Protein AF-A0A956VNT4-F1 (afdb_monomer_lite)

Structure (mmCIF, N/CA/C/O backbone):
data_AF-A0A956VNT4-F1
#
_entry.id   AF-A0A956VNT4-F1
#
loop_
_atom_site.group_PDB
_atom_site.id
_atom_site.type_symbol
_atom_site.label_atom_id
_atom_site.label_alt_id
_atom_site.label_comp_id
_atom_site.label_asym_id
_atom_site.label_entity_id
_atom_site.label_seq_id
_atom_site.pdbx_PDB_ins_code
_atom_site.Cartn_x
_atom_site.Cartn_y
_atom_site.Cartn_z
_atom_site.occupancy
_atom_site.B_iso_or_equiv
_atom_site.auth_seq_id
_atom_site.auth_comp_id
_atom_site.auth_asym_id
_atom_site.auth_atom_id
_atom_site.pdbx_PDB_model_num
ATOM 1 N N . GLY A 1 1 ? 8.487 12.325 -34.897 1.00 68.75 1 GLY A N 1
ATOM 2 C CA . GLY A 1 1 ? 8.087 11.154 -35.699 1.00 68.75 1 GLY A CA 1
ATOM 3 C C . GLY A 1 1 ? 8.751 9.947 -35.089 1.00 68.75 1 GLY A C 1
ATOM 4 O O . GLY A 1 1 ? 9.885 10.095 -34.656 1.00 68.75 1 GLY A O 1
ATOM 5 N N . VAL A 1 2 ? 8.053 8.816 -34.995 1.00 78.88 2 VAL A N 1
ATOM 6 C CA . VAL A 1 2 ? 8.586 7.609 -34.343 1.00 78.88 2 VAL A CA 1
ATOM 7 C C . VAL A 1 2 ? 9.796 7.090 -35.141 1.00 78.88 2 VAL A C 1
ATOM 9 O O . VAL A 1 2 ? 9.663 6.932 -36.359 1.00 78.88 2 VAL A O 1
ATOM 12 N N . PRO A 1 3 ? 10.964 6.853 -34.510 1.00 85.50 3 PRO A N 1
ATOM 13 C CA . PRO A 1 3 ? 12.131 6.289 -35.187 1.00 85.50 3 PRO A CA 1
ATOM 14 C C . PRO A 1 3 ? 11.836 4.906 -35.795 1.00 85.50 3 PRO A C 1
ATOM 16 O O . PRO A 1 3 ? 10.960 4.194 -35.292 1.00 85.50 3 PRO A O 1
ATOM 19 N N . PRO A 1 4 ? 12.552 4.485 -36.855 1.00 91.94 4 PRO A N 1
ATOM 20 C CA . PRO A 1 4 ? 12.440 3.123 -37.367 1.00 91.94 4 PRO A CA 1
ATOM 21 C C . PRO A 1 4 ? 12.948 2.094 -36.344 1.00 91.94 4 PRO A C 1
ATOM 23 O O . PRO A 1 4 ? 13.823 2.385 -35.528 1.00 91.94 4 PRO A O 1
ATOM 26 N N . VAL A 1 5 ? 12.407 0.877 -36.397 1.00 92.31 5 VAL A N 1
ATOM 27 C CA . VAL A 1 5 ? 12.855 -0.253 -35.563 1.00 92.31 5 VAL A CA 1
ATOM 28 C C . VAL A 1 5 ? 14.350 -0.518 -35.767 1.00 92.31 5 VAL A C 1
ATOM 30 O O . VAL A 1 5 ? 14.849 -0.423 -36.889 1.00 92.31 5 VAL A O 1
ATOM 33 N N . GLY A 1 6 ? 15.061 -0.816 -34.678 1.00 92.62 6 GLY A N 1
ATOM 34 C CA . GLY A 1 6 ? 16.515 -0.981 -34.633 1.00 92.62 6 GLY A CA 1
ATOM 35 C C . GLY A 1 6 ? 17.297 0.333 -34.544 1.00 92.62 6 GLY A C 1
ATOM 36 O O . GLY A 1 6 ? 18.524 0.306 -34.512 1.00 92.62 6 GLY A O 1
ATOM 37 N N . THR A 1 7 ? 16.621 1.489 -34.507 1.00 93.69 7 THR A N 1
AT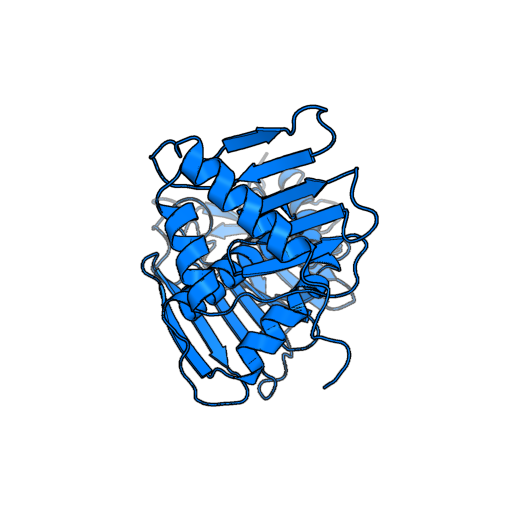OM 38 C CA . THR A 1 7 ? 17.295 2.755 -34.178 1.00 93.69 7 THR A CA 1
ATOM 39 C C . THR A 1 7 ? 17.771 2.701 -32.737 1.00 93.69 7 THR A C 1
ATOM 41 O O . THR A 1 7 ? 16.970 2.429 -31.843 1.00 93.69 7 THR A O 1
ATOM 44 N N . THR A 1 8 ? 19.046 3.006 -32.528 1.00 95.88 8 THR A N 1
ATOM 45 C CA . THR A 1 8 ? 19.668 3.112 -31.209 1.00 95.88 8 THR A CA 1
ATOM 46 C C . THR A 1 8 ? 20.160 4.529 -30.961 1.00 95.88 8 THR A C 1
ATOM 48 O O . THR A 1 8 ? 20.622 5.174 -31.905 1.00 95.88 8 THR A O 1
ATOM 51 N N . GLY A 1 9 ? 20.155 4.957 -29.706 1.00 95.69 9 GLY A N 1
ATOM 52 C CA . GLY A 1 9 ? 20.751 6.218 -29.273 1.00 95.69 9 GLY A CA 1
ATOM 53 C C . GLY A 1 9 ? 21.226 6.167 -27.822 1.00 95.69 9 GLY A C 1
ATOM 54 O O . GLY A 1 9 ? 21.212 5.108 -27.184 1.00 95.69 9 GLY A O 1
ATOM 55 N N . ASP A 1 10 ? 21.665 7.314 -27.319 1.00 96.75 10 ASP A N 1
ATOM 56 C CA . ASP A 1 10 ? 22.162 7.532 -25.961 1.00 96.75 10 ASP A CA 1
ATOM 57 C C . ASP A 1 10 ? 21.305 8.572 -25.208 1.00 96.75 10 ASP A C 1
ATOM 59 O O . ASP A 1 10 ? 20.179 8.891 -25.597 1.00 96.75 10 ASP A O 1
ATOM 63 N N . ALA A 1 11 ? 21.792 9.073 -24.071 1.00 93.81 11 ALA A N 1
ATOM 64 C CA . ALA A 1 11 ? 21.083 10.093 -23.298 1.00 93.81 11 ALA A CA 1
ATOM 65 C C . ALA A 1 11 ? 20.860 11.405 -24.073 1.00 93.81 11 ALA A C 1
ATOM 67 O O . ALA A 1 11 ? 19.876 12.107 -23.837 1.00 93.81 11 ALA A O 1
ATOM 68 N N . SER A 1 12 ? 21.788 11.772 -24.962 1.00 95.25 12 SER A N 1
ATOM 69 C CA . SER A 1 12 ? 21.820 13.081 -25.622 1.00 95.25 12 SER A CA 1
ATOM 70 C C . SER A 1 12 ? 20.784 13.225 -26.737 1.00 95.25 12 SER A C 1
ATOM 72 O O . SER A 1 12 ? 20.406 14.349 -27.080 1.00 95.25 12 SER A O 1
ATOM 74 N N . ASP A 1 13 ? 20.295 12.104 -27.267 1.00 95.12 13 ASP A N 1
ATOM 75 C CA . ASP A 1 13 ? 19.282 12.032 -28.319 1.00 95.12 13 ASP A CA 1
ATOM 76 C C . ASP A 1 13 ? 18.001 11.299 -27.881 1.00 95.12 13 ASP A C 1
ATOM 78 O O . ASP A 1 13 ? 17.197 10.896 -28.726 1.00 95.12 13 ASP A O 1
ATOM 82 N N . LEU A 1 14 ? 17.782 11.175 -26.564 1.00 93.94 14 LEU A N 1
ATOM 83 C CA . LEU A 1 14 ? 16.626 10.498 -25.981 1.00 93.94 14 LEU A CA 1
ATOM 84 C C . LEU A 1 14 ? 15.298 11.072 -26.527 1.00 93.94 14 LEU A C 1
ATOM 86 O O . LEU A 1 14 ? 15.009 12.262 -26.325 1.00 93.94 14 LEU A O 1
ATOM 90 N N . PRO A 1 15 ? 14.452 10.246 -27.178 1.00 94.50 15 PRO A N 1
ATOM 91 C CA . PRO A 1 15 ? 13.131 10.648 -27.643 1.00 94.50 15 PRO A CA 1
ATOM 92 C C . PRO A 1 15 ? 12.307 11.323 -26.544 1.00 94.50 15 PRO A C 1
ATOM 94 O O . PRO A 1 15 ? 12.306 10.869 -25.402 1.00 94.50 15 PRO A O 1
ATOM 97 N N . LEU A 1 16 ? 11.555 12.373 -26.899 1.00 91.25 16 LEU A N 1
ATOM 98 C CA . LEU A 1 16 ? 10.682 13.096 -25.959 1.00 91.25 16 LEU A CA 1
ATOM 99 C C . LEU A 1 16 ? 9.743 12.151 -25.205 1.00 91.25 16 LEU A C 1
ATOM 101 O O . LEU A 1 16 ? 9.559 12.303 -24.001 1.00 91.25 16 LEU A O 1
ATOM 105 N N . ASP A 1 17 ? 9.214 11.147 -25.904 1.00 89.94 17 ASP A N 1
ATOM 106 C CA . ASP A 1 17 ? 8.288 10.185 -25.320 1.00 89.94 17 ASP A CA 1
ATOM 107 C C . ASP A 1 17 ? 8.952 9.335 -24.219 1.00 89.94 17 ASP A C 1
ATOM 109 O O . ASP A 1 17 ? 8.270 8.898 -23.299 1.00 89.94 17 ASP A O 1
ATOM 113 N N . LEU A 1 18 ? 10.282 9.160 -24.261 1.00 94.00 18 LEU A N 1
ATOM 114 C CA . LEU A 1 18 ? 11.062 8.392 -23.287 1.00 94.00 18 LEU A CA 1
ATOM 115 C C . LEU A 1 18 ? 11.526 9.188 -22.064 1.00 94.00 18 LEU A C 1
ATOM 117 O O . LEU A 1 18 ? 11.963 8.587 -21.082 1.00 94.00 18 LEU A O 1
ATOM 121 N N . GLN A 1 19 ? 11.420 10.518 -22.077 1.00 93.44 19 GLN A N 1
ATOM 122 C CA . GLN A 1 19 ? 11.982 11.359 -21.010 1.00 93.44 19 GLN A CA 1
ATOM 123 C C . GLN A 1 19 ? 11.323 11.137 -19.640 1.00 93.44 19 GLN A C 1
ATOM 125 O O . GLN A 1 19 ? 11.940 11.415 -18.615 1.00 93.44 19 GLN A O 1
ATOM 130 N N . GLY A 1 20 ? 10.094 10.612 -19.604 1.00 94.19 20 GLY A N 1
ATOM 131 C CA . GLY A 1 20 ? 9.404 10.269 -18.357 1.00 94.19 20 GLY A CA 1
ATOM 132 C C . GLY A 1 20 ? 9.883 8.968 -17.704 1.00 94.19 20 GLY A C 1
ATOM 133 O O . GLY A 1 20 ? 9.705 8.801 -16.499 1.00 94.19 20 GLY A O 1
ATOM 134 N N . LEU A 1 21 ? 10.513 8.059 -18.461 1.00 95.81 21 LEU A N 1
ATOM 135 C CA . LEU A 1 21 ? 10.848 6.716 -17.975 1.00 95.81 21 LEU A CA 1
ATOM 136 C C . LEU A 1 21 ? 11.815 6.731 -16.781 1.00 95.81 21 LEU A C 1
ATOM 138 O O . LEU A 1 21 ? 11.513 6.060 -15.791 1.00 95.81 21 LEU A O 1
ATOM 142 N N . PRO A 1 22 ? 12.920 7.507 -16.798 1.00 96.12 22 PRO A N 1
ATOM 143 C CA . PRO A 1 22 ? 13.806 7.589 -15.641 1.00 96.12 22 PRO A CA 1
ATOM 144 C C . PRO A 1 22 ? 13.080 8.073 -14.386 1.00 96.12 22 PRO A C 1
ATOM 146 O O . PRO A 1 22 ? 13.243 7.506 -13.312 1.00 96.12 22 PRO A O 1
ATOM 149 N N . PHE A 1 23 ? 12.218 9.081 -14.513 1.00 93.75 23 PHE A N 1
ATOM 150 C CA . PHE A 1 23 ? 11.460 9.586 -13.372 1.00 93.75 23 PHE A CA 1
ATOM 151 C C . PHE A 1 23 ? 10.524 8.518 -12.790 1.00 93.75 23 PHE A C 1
ATOM 153 O O . PHE A 1 23 ? 10.502 8.325 -11.577 1.00 93.75 23 PHE A O 1
ATOM 160 N N . MET A 1 24 ? 9.811 7.774 -13.640 1.00 91.06 24 MET A N 1
ATOM 161 C CA . MET A 1 24 ? 8.939 6.684 -13.189 1.00 91.06 24 MET A CA 1
ATOM 162 C C . MET A 1 24 ? 9.714 5.550 -12.505 1.00 91.06 24 MET A C 1
ATOM 164 O O . MET A 1 24 ? 9.243 5.004 -11.507 1.00 91.06 24 MET A O 1
ATOM 168 N N . LEU A 1 25 ? 10.900 5.191 -13.012 1.00 91.38 25 LEU A N 1
ATOM 169 C CA . LEU A 1 25 ? 11.745 4.191 -12.357 1.00 91.38 25 LEU A CA 1
ATOM 170 C C . LEU A 1 25 ? 12.309 4.719 -11.030 1.00 91.38 25 LEU A C 1
ATOM 172 O O . LEU A 1 25 ? 12.245 4.014 -10.029 1.00 91.38 25 LEU A O 1
ATOM 176 N N . GLY A 1 26 ? 12.769 5.972 -10.980 1.00 90.44 26 GLY A N 1
ATOM 177 C CA . GLY A 1 26 ? 13.214 6.618 -9.741 1.00 90.44 26 GLY A CA 1
ATOM 178 C C . GLY A 1 26 ? 12.126 6.623 -8.662 1.00 90.44 26 GLY A C 1
ATOM 179 O O . GLY A 1 26 ? 12.396 6.276 -7.516 1.00 90.44 26 GLY A O 1
ATOM 180 N N . GLN A 1 27 ? 10.872 6.904 -9.036 1.00 85.50 27 GLN A N 1
ATOM 181 C CA . GLN A 1 27 ? 9.729 6.815 -8.121 1.00 85.50 27 GLN A CA 1
ATOM 182 C C . GLN A 1 27 ? 9.505 5.395 -7.584 1.00 85.50 27 GLN A C 1
ATOM 184 O O . GLN A 1 27 ? 9.374 5.240 -6.372 1.00 85.50 27 GLN A O 1
ATOM 189 N N . ARG A 1 28 ? 9.516 4.368 -8.450 1.00 85.19 28 ARG A N 1
ATOM 190 C CA . ARG A 1 28 ? 9.394 2.952 -8.036 1.00 85.19 28 ARG A CA 1
ATOM 191 C C . ARG A 1 28 ? 10.511 2.538 -7.073 1.00 85.19 28 ARG A C 1
ATOM 193 O O . ARG A 1 28 ? 10.269 1.778 -6.144 1.00 85.19 28 ARG A O 1
ATOM 200 N N . LEU A 1 29 ? 11.725 3.037 -7.295 1.00 86.06 29 LEU A N 1
ATOM 201 C CA . LEU A 1 29 ? 12.899 2.745 -6.467 1.00 86.06 29 LEU A CA 1
ATOM 202 C C . LEU A 1 29 ? 13.006 3.641 -5.223 1.00 86.06 29 LEU A C 1
ATOM 204 O O . LEU A 1 29 ? 13.943 3.477 -4.444 1.00 86.06 29 LEU A O 1
ATOM 208 N N . HIS A 1 30 ? 12.091 4.602 -5.044 1.00 83.50 30 HIS A N 1
ATOM 209 C CA . HIS A 1 30 ? 12.186 5.661 -4.033 1.00 83.50 30 HIS A CA 1
ATOM 210 C C . HIS A 1 30 ? 13.563 6.353 -4.018 1.00 83.50 30 HIS A C 1
ATOM 212 O O . HIS A 1 30 ? 14.147 6.604 -2.962 1.00 83.50 30 HIS A O 1
ATOM 218 N N . SER A 1 31 ? 14.091 6.643 -5.205 1.00 87.12 31 SER A N 1
ATOM 219 C CA . SER A 1 31 ? 15.420 7.211 -5.416 1.00 87.12 31 SER A CA 1
ATOM 220 C C . SER A 1 31 ? 15.376 8.344 -6.445 1.00 87.12 31 SER A C 1
ATOM 222 O O . SER A 1 31 ? 14.320 8.715 -6.965 1.00 87.12 31 SER A O 1
ATOM 224 N N . GLU A 1 32 ? 16.538 8.917 -6.739 1.00 92.44 32 GLU A N 1
ATOM 225 C CA . GLU A 1 32 ? 16.695 9.815 -7.877 1.00 92.44 32 GLU A CA 1
ATOM 226 C C . GLU A 1 32 ? 16.454 9.070 -9.199 1.00 92.44 32 GLU A C 1
ATOM 228 O O . GLU A 1 32 ? 16.517 7.839 -9.280 1.00 92.44 32 GLU A O 1
ATOM 233 N N . ALA A 1 33 ? 16.154 9.829 -10.253 1.00 95.12 33 ALA A N 1
ATOM 234 C CA . ALA A 1 33 ? 16.005 9.258 -11.581 1.00 95.12 33 ALA A CA 1
ATOM 235 C C . ALA A 1 33 ? 17.351 8.658 -12.044 1.00 95.12 33 ALA A C 1
ATOM 237 O O . ALA A 1 33 ? 18.377 9.335 -11.935 1.00 95.12 33 ALA A O 1
ATOM 238 N N . PRO A 1 34 ? 17.366 7.42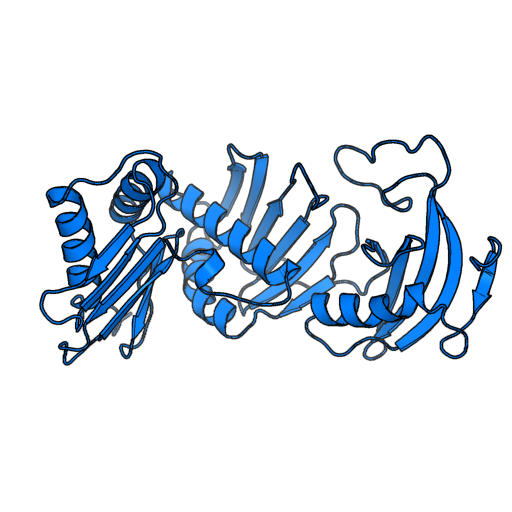2 -12.572 1.00 96.44 34 PRO A N 1
ATOM 239 C CA . PRO A 1 34 ? 18.565 6.817 -13.121 1.00 96.44 34 PRO A CA 1
ATOM 240 C C . PRO A 1 34 ? 19.030 7.562 -14.377 1.00 96.44 34 PRO A C 1
ATOM 242 O O . PRO A 1 34 ? 18.243 8.193 -15.087 1.00 96.44 34 PRO A O 1
ATOM 245 N N . GLU A 1 35 ? 20.312 7.443 -14.693 1.00 97.44 35 GLU A N 1
ATOM 246 C CA . GLU A 1 35 ? 20.859 7.936 -15.951 1.00 97.44 35 GLU A CA 1
ATOM 247 C C . GLU A 1 35 ? 20.502 6.969 -17.084 1.00 97.44 35 GLU A C 1
ATOM 249 O O . GLU A 1 35 ? 20.649 5.754 -16.949 1.00 97.44 35 GLU A O 1
ATOM 254 N N . VAL A 1 36 ? 20.037 7.487 -18.223 1.00 98.12 36 VAL A N 1
ATOM 255 C CA . VAL A 1 36 ? 19.843 6.658 -19.419 1.00 98.12 36 VAL A CA 1
ATOM 256 C C . VAL A 1 36 ? 21.192 6.443 -20.087 1.00 98.12 36 VAL A C 1
ATOM 258 O O . VAL A 1 36 ? 21.813 7.394 -20.539 1.00 98.12 36 VAL A O 1
ATOM 261 N N . LEU A 1 37 ? 21.626 5.192 -20.212 1.00 97.94 37 LEU A N 1
ATOM 262 C CA . LEU A 1 37 ? 22.864 4.857 -20.913 1.00 97.94 37 LEU A CA 1
ATOM 263 C C . LEU A 1 37 ? 22.639 4.683 -22.415 1.00 97.94 37 LEU A C 1
ATOM 265 O O . LEU A 1 37 ? 23.458 5.097 -23.230 1.00 97.94 37 LEU A O 1
ATOM 269 N N . SER A 1 38 ? 21.545 4.016 -22.786 1.00 98.25 38 SER A N 1
ATOM 270 C CA . SER A 1 38 ? 21.196 3.774 -24.187 1.00 98.25 38 SER A CA 1
ATOM 271 C C . SER A 1 38 ? 19.728 3.419 -24.345 1.00 98.25 38 SER A C 1
ATOM 273 O O . SER A 1 38 ? 19.071 2.978 -23.399 1.00 98.25 38 SER A O 1
ATOM 275 N N . TRP A 1 39 ? 19.222 3.570 -25.560 1.00 98.25 39 TRP A N 1
ATOM 276 C CA . TRP A 1 39 ? 17.883 3.140 -25.933 1.00 98.25 39 TRP A CA 1
ATOM 277 C C . TRP A 1 39 ? 17.887 2.509 -27.325 1.00 98.25 39 TRP A C 1
ATOM 279 O O . TRP A 1 39 ? 18.727 2.828 -28.165 1.00 98.25 39 TRP A O 1
ATOM 289 N N . GLU A 1 40 ? 16.936 1.613 -27.570 1.00 98.00 40 GLU A N 1
ATOM 290 C CA . GLU A 1 40 ? 16.710 0.948 -28.851 1.00 98.00 40 GLU A CA 1
ATOM 291 C C . GLU A 1 40 ? 15.213 0.921 -29.162 1.00 98.00 40 GLU A C 1
ATOM 293 O O . GLU A 1 40 ? 14.396 0.564 -28.313 1.00 98.00 40 GLU A O 1
ATOM 298 N N . ARG A 1 41 ? 14.834 1.271 -30.391 1.00 97.12 41 ARG A N 1
ATOM 299 C CA . ARG A 1 41 ? 13.464 1.122 -30.887 1.00 97.12 41 ARG A CA 1
ATOM 300 C C . ARG A 1 41 ? 13.198 -0.346 -31.239 1.00 97.12 41 ARG A C 1
ATOM 302 O O . ARG A 1 41 ? 13.801 -0.864 -32.175 1.00 97.12 41 ARG A O 1
ATOM 309 N N . VAL A 1 42 ? 12.238 -0.979 -30.566 1.00 97.00 42 VAL A N 1
ATOM 310 C CA . VAL A 1 42 ? 11.905 -2.410 -30.722 1.00 97.00 42 VAL A CA 1
ATOM 311 C C . VAL A 1 42 ? 10.401 -2.597 -30.905 1.00 97.00 42 VAL A C 1
ATOM 313 O O . VAL A 1 42 ? 9.610 -1.881 -30.295 1.00 97.00 42 VAL A O 1
ATOM 316 N N . ASP A 1 43 ? 9.990 -3.548 -31.738 1.00 95.06 43 ASP A N 1
ATOM 317 C CA . ASP A 1 43 ? 8.592 -3.972 -31.808 1.00 95.06 43 ASP A CA 1
ATOM 318 C C . ASP A 1 43 ? 8.402 -5.244 -30.980 1.00 95.06 43 ASP A C 1
ATOM 320 O O . ASP A 1 43 ? 9.020 -6.270 -31.258 1.00 95.06 43 ASP A O 1
ATOM 324 N N . TRP A 1 44 ? 7.546 -5.153 -29.969 1.00 94.06 44 TRP A N 1
ATOM 325 C CA . TRP A 1 44 ? 7.217 -6.255 -29.073 1.00 94.06 44 TRP A CA 1
ATOM 326 C C . TRP A 1 44 ? 6.172 -7.172 -29.699 1.00 94.06 44 TRP A C 1
ATOM 328 O O . TRP A 1 44 ? 5.306 -6.716 -30.448 1.00 94.06 44 TRP A O 1
ATOM 338 N N . PHE A 1 45 ? 6.205 -8.455 -29.374 1.00 90.50 45 PHE A N 1
ATOM 339 C CA . PHE A 1 45 ? 5.209 -9.433 -29.795 1.00 90.50 45 PHE A CA 1
ATOM 340 C C . PHE A 1 45 ? 3.820 -9.129 -29.223 1.00 90.50 45 PHE A C 1
ATOM 342 O O . PHE A 1 45 ? 2.815 -9.284 -29.920 1.00 90.50 45 PHE A O 1
ATOM 349 N N . ASP A 1 46 ? 3.751 -8.657 -27.978 1.00 89.06 46 ASP A N 1
ATOM 350 C CA . ASP A 1 46 ? 2.488 -8.422 -27.287 1.00 89.06 46 ASP A CA 1
ATOM 351 C C . ASP A 1 46 ? 2.468 -7.146 -26.434 1.00 89.06 46 ASP A C 1
ATOM 353 O O . ASP A 1 46 ? 3.413 -6.355 -26.357 1.00 89.06 46 ASP A O 1
ATOM 357 N N . GLY A 1 47 ? 1.320 -6.907 -25.798 1.00 85.94 47 GLY A N 1
ATOM 358 C CA . GLY A 1 47 ? 1.140 -5.768 -24.911 1.00 85.94 47 GLY A CA 1
ATOM 359 C C . GLY A 1 47 ? 1.973 -5.832 -23.629 1.00 85.94 47 GLY A C 1
ATOM 360 O O . GLY A 1 47 ? 1.985 -4.832 -22.919 1.00 85.94 47 GLY A O 1
ATOM 361 N N . CYS A 1 48 ? 2.593 -6.961 -23.294 1.00 86.56 48 CYS A N 1
ATOM 362 C CA . CYS A 1 48 ? 3.442 -7.216 -22.123 1.00 86.56 48 CYS A CA 1
ATOM 363 C C . CYS A 1 48 ? 4.918 -7.053 -22.431 1.00 86.56 48 CYS A C 1
ATOM 365 O O . CYS A 1 48 ? 5.748 -7.294 -21.562 1.00 86.56 48 CYS A O 1
ATOM 367 N N . PHE A 1 49 ? 5.231 -6.554 -23.625 1.00 91.12 49 PHE A N 1
ATOM 368 C CA . PHE A 1 49 ? 6.594 -6.239 -24.008 1.00 91.12 49 PHE A CA 1
ATOM 369 C C . PHE A 1 49 ? 7.494 -7.481 -23.950 1.00 91.12 49 PHE A C 1
ATOM 371 O O . PHE A 1 49 ? 8.655 -7.401 -23.557 1.00 91.12 49 PHE A O 1
ATOM 378 N N . ASP A 1 50 ? 6.936 -8.639 -24.311 1.00 90.19 50 ASP A N 1
ATOM 379 C CA . ASP A 1 50 ? 7.609 -9.943 -24.334 1.00 90.19 50 ASP A CA 1
ATOM 380 C C . ASP A 1 50 ? 8.106 -10.400 -22.952 1.00 90.19 50 ASP A C 1
ATOM 382 O O . ASP A 1 50 ? 9.089 -11.140 -22.850 1.00 90.19 50 ASP A O 1
ATOM 386 N N . ILE A 1 51 ? 7.466 -9.912 -21.885 1.00 87.06 51 ILE A N 1
ATOM 387 C CA . ILE A 1 51 ? 7.623 -10.416 -20.520 1.00 87.06 51 ILE A CA 1
ATOM 388 C C . ILE A 1 51 ? 6.557 -11.485 -20.282 1.00 87.06 51 ILE A C 1
ATOM 390 O O . ILE A 1 51 ? 5.374 -11.265 -20.550 1.00 87.06 51 ILE A O 1
ATOM 394 N N . ASP A 1 52 ? 6.989 -12.646 -19.793 1.00 84.62 52 ASP A N 1
ATOM 395 C CA . ASP A 1 52 ? 6.095 -13.758 -19.479 1.00 84.62 52 ASP A CA 1
ATOM 396 C C . ASP A 1 52 ? 5.328 -13.454 -18.191 1.00 84.62 52 ASP A C 1
ATOM 398 O O . ASP A 1 52 ? 5.909 -13.406 -17.109 1.00 84.62 52 ASP A O 1
ATOM 402 N N . VAL A 1 53 ? 4.024 -13.214 -18.312 1.00 81.00 53 VAL A N 1
ATOM 403 C CA . VAL A 1 53 ? 3.156 -12.871 -17.182 1.00 81.00 53 VAL A CA 1
ATOM 404 C C . VAL A 1 53 ? 2.249 -14.055 -16.830 1.00 81.00 53 VAL A C 1
ATOM 406 O O . VAL A 1 53 ? 1.665 -14.673 -17.729 1.00 81.00 53 VAL A O 1
ATOM 409 N N . PRO A 1 54 ? 2.050 -14.371 -15.536 1.00 74.19 54 PRO A N 1
ATOM 410 C CA . PRO A 1 54 ? 1.048 -15.345 -15.116 1.00 74.19 54 PRO A CA 1
ATOM 411 C C . PRO A 1 54 ? -0.343 -14.986 -15.654 1.00 74.19 54 PRO A C 1
ATOM 413 O O . PRO A 1 54 ? -0.755 -13.829 -15.618 1.00 74.19 54 PRO A O 1
ATOM 416 N N . GLY A 1 55 ? -1.066 -15.979 -16.176 1.00 72.88 55 GLY A N 1
ATOM 417 C CA . GLY A 1 55 ? -2.350 -15.766 -16.862 1.00 72.88 55 GLY A CA 1
ATOM 418 C C . GLY A 1 55 ? -2.222 -15.411 -18.350 1.00 72.88 55 GLY A C 1
ATOM 419 O O . GLY A 1 55 ? -3.223 -15.431 -19.065 1.00 72.88 55 GLY A O 1
ATOM 420 N N . GLY A 1 56 ? -0.995 -15.196 -18.835 1.00 73.44 56 GLY A N 1
ATOM 421 C CA . GLY A 1 56 ? -0.682 -14.893 -20.225 1.00 73.44 56 GLY A CA 1
ATOM 422 C C . GLY A 1 56 ? -0.954 -13.436 -20.594 1.00 73.44 56 GLY A C 1
ATOM 423 O O . GLY A 1 56 ? -1.819 -12.764 -20.031 1.00 73.44 56 GLY A O 1
ATOM 424 N N . CYS A 1 57 ? -0.217 -12.935 -21.582 1.00 76.56 57 CYS A N 1
ATOM 425 C CA . CYS A 1 57 ? -0.520 -11.635 -22.154 1.00 76.56 57 CYS A CA 1
ATOM 426 C C . CYS A 1 57 ? -1.667 -11.760 -23.165 1.00 76.56 57 CYS A C 1
ATOM 428 O O . CYS A 1 57 ? -1.628 -12.669 -24.003 1.00 76.56 57 CYS A O 1
ATOM 430 N N . PRO A 1 58 ? -2.666 -10.856 -23.174 1.00 71.50 58 PRO A N 1
ATOM 431 C CA . PRO A 1 58 ? -3.590 -10.796 -24.295 1.00 71.50 58 PRO A CA 1
ATOM 432 C C . PRO A 1 58 ? -2.788 -10.565 -25.581 1.00 71.50 58 PRO A C 1
ATOM 434 O O . PRO A 1 58 ? -2.109 -9.546 -25.729 1.00 71.50 58 PRO A O 1
ATOM 437 N N . LEU A 1 59 ? -2.851 -11.541 -26.492 1.00 70.81 59 LEU A N 1
ATOM 438 C CA . LEU A 1 59 ? -2.151 -11.481 -27.769 1.00 70.81 59 LEU A CA 1
ATOM 439 C C . LEU A 1 59 ? -2.612 -10.247 -28.543 1.00 70.81 59 LEU A C 1
ATOM 441 O O . LEU A 1 59 ? -3.801 -10.076 -28.830 1.00 70.81 59 LEU A O 1
ATOM 445 N N . SER A 1 60 ? -1.656 -9.404 -28.915 1.00 66.19 60 SER A N 1
ATOM 446 C CA . SER A 1 60 ? -1.909 -8.306 -29.835 1.00 66.19 60 SER A CA 1
ATOM 447 C C . SER A 1 60 ? -2.017 -8.854 -31.259 1.00 66.19 60 SER A C 1
ATOM 449 O O . SER A 1 60 ? -1.243 -9.709 -31.680 1.00 66.19 60 SER A O 1
ATOM 451 N N . VAL A 1 61 ? -2.956 -8.329 -32.050 1.00 72.06 61 VAL A N 1
ATOM 452 C CA . VAL A 1 61 ? -3.080 -8.667 -33.485 1.00 72.06 61 VAL A CA 1
ATOM 453 C C . VAL A 1 61 ? -1.947 -8.084 -34.346 1.00 72.06 61 VAL A C 1
ATOM 455 O O . VAL A 1 61 ? -1.861 -8.379 -35.536 1.00 72.06 61 VAL A O 1
ATOM 458 N N . SER A 1 62 ? -1.092 -7.243 -33.762 1.00 79.81 62 SER A N 1
ATOM 459 C CA . SER A 1 62 ? 0.047 -6.584 -34.400 1.00 79.81 62 SER A CA 1
ATOM 460 C C . SER A 1 62 ? 1.167 -6.400 -33.373 1.00 79.81 62 SER A C 1
ATOM 462 O O . SER A 1 62 ? 0.843 -6.179 -32.201 1.00 79.81 62 SER A O 1
ATOM 464 N N . PRO A 1 63 ? 2.448 -6.412 -33.795 1.00 88.06 63 PRO A N 1
ATOM 465 C CA . PRO A 1 63 ? 3.548 -6.029 -32.925 1.00 88.06 63 PRO A CA 1
ATOM 466 C C . PRO A 1 63 ? 3.302 -4.662 -32.283 1.00 88.06 63 PRO A C 1
ATOM 468 O O . PRO A 1 63 ? 2.764 -3.751 -32.926 1.00 88.06 63 PRO A O 1
ATOM 471 N N . VAL A 1 64 ? 3.667 -4.536 -31.010 1.00 91.62 64 VAL A N 1
ATOM 472 C CA . VAL A 1 64 ? 3.478 -3.327 -30.212 1.00 91.62 64 VAL A CA 1
ATOM 473 C C . VAL A 1 64 ? 4.744 -2.480 -30.304 1.00 91.62 64 VAL A C 1
ATOM 475 O O . VAL A 1 64 ? 5.796 -2.902 -29.824 1.00 91.62 64 VAL A O 1
ATOM 478 N N . PRO A 1 65 ? 4.678 -1.278 -30.893 1.00 93.75 65 PRO A N 1
ATOM 479 C CA . PRO A 1 65 ? 5.844 -0.426 -31.010 1.00 93.75 65 PRO A CA 1
ATOM 480 C C . PRO A 1 65 ? 6.277 0.092 -29.634 1.00 93.75 65 PRO A C 1
ATOM 482 O O . PRO A 1 65 ? 5.456 0.573 -28.848 1.00 93.75 65 PRO A O 1
ATOM 485 N N . GLY A 1 66 ? 7.575 0.038 -29.361 1.00 95.69 66 GLY A N 1
ATOM 486 C CA . GLY A 1 66 ? 8.145 0.532 -28.124 1.00 95.69 66 GLY A CA 1
ATOM 487 C C . GLY A 1 66 ? 9.662 0.660 -28.126 1.00 95.69 66 GLY A C 1
ATOM 488 O O . GLY A 1 66 ? 10.295 0.762 -29.182 1.00 95.69 66 GLY A O 1
ATOM 489 N N . TYR A 1 67 ? 10.235 0.683 -26.927 1.00 97.44 67 TYR A N 1
ATOM 490 C CA . TYR A 1 67 ? 11.658 0.902 -26.713 1.00 97.44 67 TYR A CA 1
ATOM 491 C C . TYR A 1 67 ? 12.223 -0.008 -25.631 1.00 97.44 67 TYR A C 1
ATOM 493 O O . TYR A 1 67 ? 11.595 -0.206 -24.588 1.00 97.44 67 TYR A O 1
ATOM 501 N N . ARG A 1 68 ? 13.439 -0.499 -25.862 1.00 97.94 68 ARG A N 1
ATOM 502 C CA . ARG A 1 68 ? 14.297 -1.111 -24.850 1.00 97.94 68 ARG A CA 1
ATOM 503 C C . ARG A 1 68 ? 15.267 -0.050 -24.349 1.00 97.94 68 ARG A C 1
ATOM 505 O O . ARG A 1 68 ? 16.006 0.516 -25.148 1.00 97.94 68 ARG A O 1
ATOM 512 N N . VAL A 1 69 ? 15.263 0.241 -23.056 1.00 98.19 69 VAL A N 1
ATOM 513 C CA . VAL A 1 69 ? 16.054 1.327 -22.463 1.00 98.19 69 VAL A CA 1
ATOM 514 C C . VAL A 1 69 ? 16.968 0.758 -21.390 1.00 98.19 69 VAL A C 1
ATOM 516 O O . VAL A 1 69 ? 16.505 0.081 -20.475 1.00 98.19 69 VAL A O 1
ATOM 519 N N . VAL A 1 70 ? 18.265 1.028 -21.511 1.00 98.38 70 VAL A N 1
ATOM 520 C CA . VAL A 1 70 ? 19.281 0.673 -20.518 1.00 98.38 70 VAL A CA 1
ATOM 521 C C . VAL A 1 70 ? 19.560 1.899 -19.665 1.00 98.38 70 VAL A C 1
ATOM 523 O O . VAL A 1 70 ? 19.879 2.965 -20.193 1.00 98.38 70 VAL A O 1
ATOM 526 N N . MET A 1 71 ? 19.465 1.734 -18.354 1.00 98.38 71 MET A N 1
ATOM 527 C CA . MET A 1 71 ? 19.639 2.789 -17.366 1.00 98.38 71 MET A CA 1
ATOM 528 C C . MET A 1 71 ? 20.632 2.360 -16.284 1.00 98.38 71 MET A C 1
ATOM 530 O O . MET A 1 71 ? 20.829 1.165 -16.057 1.00 98.38 71 MET A O 1
ATOM 534 N N . GLU A 1 72 ? 21.239 3.334 -15.613 1.00 97.44 72 GLU A N 1
ATOM 535 C CA . GLU A 1 72 ? 22.140 3.126 -14.482 1.00 97.44 72 GLU A CA 1
ATOM 536 C C . GLU A 1 72 ? 21.725 3.982 -13.284 1.00 97.44 72 GLU A C 1
ATOM 538 O O . GLU A 1 72 ? 21.423 5.167 -13.419 1.00 97.44 72 GLU A O 1
ATOM 543 N N . LEU A 1 73 ? 21.735 3.387 -12.094 1.00 95.56 73 LEU A N 1
ATOM 544 C CA . LEU A 1 73 ? 21.563 4.095 -10.830 1.00 95.56 73 LEU A CA 1
ATOM 545 C C . LEU A 1 73 ? 22.590 3.576 -9.842 1.00 95.56 73 LEU A C 1
ATOM 547 O O . LEU A 1 73 ? 22.629 2.383 -9.569 1.00 95.56 73 LEU A O 1
ATOM 551 N N . THR A 1 74 ? 23.415 4.452 -9.273 1.00 93.94 74 THR A N 1
ATOM 552 C CA . THR A 1 74 ? 24.418 4.061 -8.262 1.00 93.94 74 THR A CA 1
ATOM 553 C C . THR A 1 74 ? 25.362 2.929 -8.716 1.00 93.94 74 THR A C 1
ATOM 555 O O . THR A 1 74 ? 25.817 2.139 -7.896 1.00 93.94 74 THR A O 1
ATOM 558 N N . GLY A 1 75 ? 25.666 2.853 -10.019 1.00 94.62 75 GLY A N 1
ATOM 559 C CA . GLY A 1 75 ? 26.492 1.793 -10.619 1.00 94.62 75 GLY A CA 1
ATOM 560 C C . GLY A 1 75 ? 25.754 0.479 -10.901 1.00 94.62 75 GLY A C 1
ATOM 561 O O . GLY A 1 75 ? 26.359 -0.467 -11.398 1.00 94.62 75 GLY A O 1
ATOM 562 N N . GLU A 1 76 ? 24.457 0.424 -10.604 1.00 95.69 76 GLU A N 1
ATOM 563 C CA . GLU A 1 76 ? 23.587 -0.711 -10.873 1.00 95.69 76 GLU A CA 1
ATOM 564 C C . GLU A 1 76 ? 22.822 -0.528 -12.183 1.00 95.69 76 GLU A C 1
ATOM 566 O O . GLU A 1 76 ? 22.315 0.557 -12.478 1.00 95.69 76 GLU A O 1
ATOM 571 N N . ARG A 1 77 ? 22.707 -1.607 -12.960 1.00 96.81 77 ARG A N 1
ATOM 572 C CA . ARG A 1 77 ? 22.117 -1.593 -14.302 1.00 96.81 77 ARG A CA 1
ATOM 573 C C . ARG A 1 77 ? 20.658 -2.038 -14.279 1.00 96.81 77 ARG A C 1
ATOM 575 O O . ARG A 1 77 ? 20.320 -3.068 -13.704 1.00 96.81 77 ARG A O 1
ATOM 582 N N . TYR A 1 78 ? 19.824 -1.303 -15.006 1.00 97.44 78 TYR A N 1
ATOM 583 C CA . TYR A 1 78 ? 18.415 -1.614 -15.224 1.00 97.44 78 TYR A CA 1
ATOM 584 C C . TYR A 1 78 ? 18.126 -1.660 -16.721 1.00 97.44 78 TYR A C 1
ATOM 586 O O . TYR A 1 78 ? 18.605 -0.818 -17.484 1.00 97.44 78 TYR A O 1
ATOM 594 N N . VAL A 1 79 ? 17.316 -2.622 -17.154 1.00 97.81 79 VAL A N 1
ATOM 595 C CA . VAL A 1 79 ? 16.798 -2.676 -18.523 1.00 97.81 79 VAL A CA 1
ATOM 596 C C . VAL A 1 79 ? 15.284 -2.657 -18.461 1.00 97.81 79 VAL A C 1
ATOM 598 O O . VAL A 1 79 ? 14.667 -3.568 -17.918 1.00 97.81 79 VAL A O 1
ATOM 601 N N . ALA A 1 80 ? 14.689 -1.623 -19.041 1.00 96.94 80 ALA A N 1
ATOM 602 C CA . ALA A 1 80 ? 13.248 -1.463 -19.127 1.00 96.94 80 ALA A CA 1
ATOM 603 C C . ALA A 1 80 ? 12.762 -1.655 -20.565 1.00 96.94 80 ALA A C 1
ATOM 605 O O . ALA A 1 80 ? 13.413 -1.246 -21.529 1.00 96.94 80 ALA A O 1
ATOM 606 N N . ARG A 1 81 ? 11.572 -2.231 -20.696 1.00 96.19 81 ARG A N 1
ATOM 607 C CA . ARG A 1 81 ? 10.806 -2.327 -21.933 1.00 96.19 81 ARG A CA 1
ATOM 608 C C . ARG A 1 81 ? 9.558 -1.474 -21.796 1.00 96.19 81 ARG A C 1
ATOM 610 O O . ARG A 1 81 ? 8.833 -1.577 -20.811 1.00 96.19 81 ARG A O 1
ATOM 617 N N . THR A 1 82 ? 9.304 -0.610 -22.764 1.00 95.12 82 THR A N 1
ATOM 618 C CA . THR A 1 82 ? 8.159 0.308 -22.733 1.00 95.12 82 THR A CA 1
ATOM 619 C C . THR A 1 82 ? 7.530 0.437 -24.113 1.00 95.12 82 THR A C 1
ATOM 621 O O . THR A 1 82 ? 8.116 0.005 -25.106 1.00 95.12 82 THR A O 1
ATOM 624 N N . GLY A 1 83 ? 6.320 0.993 -24.179 1.00 93.69 83 GLY A N 1
ATOM 625 C CA . GLY A 1 83 ? 5.661 1.353 -25.432 1.00 93.69 83 GLY A CA 1
ATOM 626 C C . GLY A 1 83 ? 6.213 2.660 -26.003 1.00 93.69 83 GLY A C 1
ATOM 627 O O . GLY A 1 83 ? 7.132 3.260 -25.453 1.00 93.69 83 GLY A O 1
ATOM 628 N N . VAL A 1 84 ? 5.647 3.116 -27.121 1.00 92.38 84 VAL A N 1
ATOM 629 C CA . VAL A 1 84 ? 5.987 4.442 -27.668 1.00 92.38 84 VAL A CA 1
ATOM 630 C C . VAL A 1 84 ? 5.566 5.581 -26.748 1.00 92.38 84 VAL A C 1
ATOM 632 O O . VAL A 1 84 ? 6.256 6.585 -26.701 1.00 92.38 84 VAL A O 1
ATOM 635 N N . GLU A 1 85 ? 4.475 5.409 -26.005 1.00 87.81 85 GLU A N 1
ATOM 636 C CA . GLU A 1 85 ? 4.050 6.311 -24.939 1.00 87.81 85 GLU A CA 1
ATOM 637 C C . GLU A 1 85 ? 4.442 5.665 -23.607 1.00 87.81 85 GLU A C 1
ATOM 639 O O . GLU A 1 85 ? 3.975 4.564 -23.292 1.00 87.81 85 GLU A O 1
ATOM 644 N N . VAL A 1 86 ? 5.288 6.330 -22.813 1.00 81.75 86 VAL A N 1
ATOM 645 C CA . VAL A 1 86 ? 5.736 5.845 -21.490 1.00 81.75 86 VAL A CA 1
ATOM 646 C C . VAL A 1 86 ? 4.631 6.032 -20.444 1.00 81.75 86 VAL A C 1
ATOM 648 O O . VAL A 1 86 ? 4.824 6.569 -19.364 1.00 81.75 86 VAL A O 1
ATOM 651 N N . GLY A 1 87 ? 3.417 5.592 -20.766 1.00 82.50 87 GLY A N 1
ATOM 652 C CA . GLY A 1 87 ? 2.367 5.391 -19.769 1.00 82.50 87 GLY A CA 1
ATOM 653 C C . GLY A 1 87 ? 2.621 4.143 -18.920 1.00 82.50 87 GLY A C 1
ATOM 654 O O . GLY A 1 87 ? 2.027 3.991 -17.859 1.00 82.50 87 GLY A O 1
ATOM 655 N N . ARG A 1 88 ? 3.498 3.240 -19.383 1.00 85.06 88 ARG A N 1
ATOM 656 C CA . ARG A 1 88 ? 3.849 1.987 -18.705 1.00 85.06 88 ARG A CA 1
ATOM 657 C C . ARG A 1 88 ? 5.224 1.473 -19.126 1.00 85.06 88 ARG A C 1
ATOM 659 O O . ARG A 1 88 ? 5.653 1.704 -20.257 1.00 85.06 88 ARG A O 1
ATOM 666 N N . TYR A 1 89 ? 5.869 0.701 -18.263 1.00 91.25 89 TYR A N 1
ATOM 667 C CA . TYR A 1 89 ? 7.075 -0.062 -18.581 1.00 91.25 89 TYR A CA 1
ATOM 668 C C . TYR A 1 89 ? 7.088 -1.376 -17.794 1.00 91.25 89 TYR A C 1
ATOM 670 O O . TYR A 1 89 ? 6.374 -1.495 -16.804 1.00 91.25 89 TYR A O 1
ATOM 678 N N . ALA A 1 90 ? 7.891 -2.332 -18.250 1.00 91.44 90 ALA A N 1
ATOM 679 C CA . ALA A 1 90 ? 8.222 -3.560 -17.538 1.00 91.44 90 ALA A CA 1
ATOM 680 C C . ALA A 1 90 ? 9.744 -3.679 -17.442 1.00 91.44 90 ALA A C 1
ATOM 682 O O . ALA A 1 90 ? 10.455 -3.283 -18.373 1.00 91.44 90 ALA A O 1
ATOM 683 N N . LEU A 1 91 ? 10.263 -4.196 -16.334 1.00 94.00 91 LEU A N 1
ATOM 684 C CA . LEU A 1 91 ? 11.688 -4.480 -16.214 1.00 94.00 91 LEU A CA 1
ATOM 685 C C . LEU A 1 91 ? 12.014 -5.827 -16.865 1.00 94.00 91 LEU A C 1
ATOM 687 O O . LEU A 1 91 ? 11.380 -6.842 -16.606 1.00 94.00 91 LEU A O 1
ATOM 691 N N . GLU A 1 92 ? 13.021 -5.820 -17.729 1.00 95.25 92 GLU A N 1
ATOM 692 C CA . GLU A 1 92 ? 13.670 -7.023 -18.254 1.00 95.25 92 GLU A CA 1
ATOM 693 C C . GLU A 1 92 ? 14.829 -7.441 -1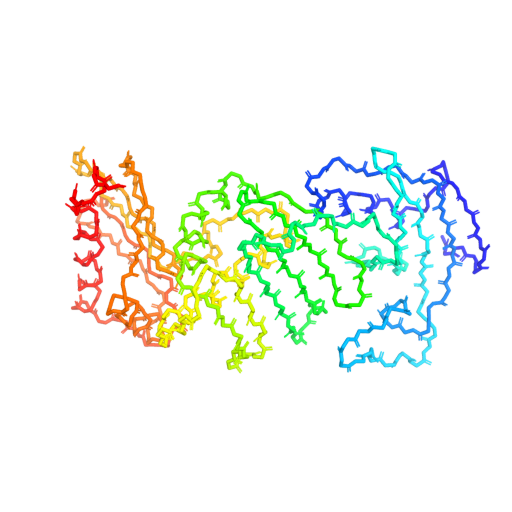7.343 1.00 95.25 92 GLU A C 1
ATOM 695 O O . GLU A 1 92 ? 15.046 -8.626 -17.111 1.00 95.25 92 GLU A O 1
ATOM 700 N N . GLU A 1 93 ? 15.573 -6.463 -16.823 1.00 95.69 93 GLU A N 1
ATOM 701 C CA . GLU A 1 93 ? 16.756 -6.674 -15.989 1.00 95.69 93 GLU A CA 1
ATOM 702 C C . GLU A 1 93 ? 16.762 -5.650 -14.851 1.00 95.69 93 GLU A C 1
ATOM 704 O O . GLU A 1 93 ? 16.519 -4.460 -15.074 1.00 95.69 93 GLU A O 1
ATOM 709 N N . ALA A 1 94 ? 17.057 -6.120 -13.643 1.00 95.19 94 ALA A N 1
ATOM 710 C CA . ALA A 1 94 ? 17.310 -5.305 -12.466 1.00 95.19 94 ALA A CA 1
ATOM 711 C C . ALA A 1 94 ? 18.355 -6.014 -11.585 1.00 95.19 94 ALA A C 1
ATOM 713 O O . ALA A 1 94 ? 18.528 -7.234 -11.713 1.00 95.19 94 ALA A O 1
ATOM 714 N N . PRO A 1 95 ? 19.040 -5.287 -10.689 1.00 93.50 95 PRO A N 1
ATOM 715 C CA . PRO A 1 95 ? 19.953 -5.889 -9.727 1.00 93.50 95 PRO A CA 1
ATOM 716 C C . PRO A 1 95 ? 19.238 -6.934 -8.869 1.00 93.50 95 PRO A C 1
ATOM 718 O O . PRO A 1 95 ? 18.071 -6.740 -8.518 1.00 93.50 95 PRO A O 1
ATOM 721 N N . PRO A 1 96 ? 19.917 -8.030 -8.496 1.00 90.31 96 PRO A N 1
ATOM 722 C CA . PRO A 1 96 ? 19.325 -9.019 -7.612 1.00 90.31 96 PRO A CA 1
ATOM 723 C C . PRO A 1 96 ? 19.003 -8.382 -6.260 1.00 90.31 96 PRO A C 1
ATOM 725 O O . PRO A 1 96 ? 19.839 -7.700 -5.665 1.00 90.31 96 PRO A O 1
ATOM 728 N N . VAL A 1 97 ? 17.797 -8.636 -5.754 1.00 90.31 97 VAL A N 1
ATOM 729 C CA . VAL A 1 97 ? 17.439 -8.230 -4.396 1.00 90.31 97 VAL A CA 1
ATOM 730 C C . VAL A 1 97 ? 17.916 -9.297 -3.421 1.00 90.31 97 VAL A C 1
ATOM 732 O O . VAL A 1 97 ? 17.450 -10.434 -3.459 1.00 90.31 97 VAL A O 1
ATOM 735 N N . ASP A 1 98 ? 18.830 -8.918 -2.534 1.00 87.94 98 ASP A N 1
ATOM 736 C CA . ASP A 1 98 ? 19.280 -9.762 -1.429 1.00 87.94 98 ASP A CA 1
ATOM 737 C C . ASP A 1 98 ? 18.384 -9.522 -0.205 1.00 87.94 98 ASP A C 1
ATOM 739 O O . ASP A 1 98 ? 18.697 -8.722 0.678 1.00 87.94 98 ASP A O 1
ATOM 743 N N . LEU A 1 99 ? 17.206 -10.155 -0.198 1.00 86.12 99 LEU A N 1
ATOM 744 C CA . LEU A 1 99 ? 16.368 -10.224 1.000 1.00 86.12 99 LEU A CA 1
ATOM 745 C C . LEU A 1 99 ? 16.778 -11.454 1.823 1.00 86.12 99 LEU A C 1
ATOM 747 O O . LEU A 1 99 ? 16.822 -12.559 1.269 1.00 86.12 99 LEU A O 1
ATOM 751 N N . PRO A 1 100 ? 17.033 -11.316 3.137 1.00 83.62 100 PRO A N 1
ATOM 752 C CA . PRO A 1 100 ? 17.369 -12.456 3.978 1.00 83.62 100 PRO A CA 1
ATOM 753 C C . PRO A 1 100 ? 16.243 -13.497 3.960 1.00 83.62 100 PRO A C 1
ATOM 755 O O . PRO A 1 100 ? 15.139 -13.273 4.449 1.00 83.62 100 PRO A O 1
ATOM 758 N N . THR A 1 101 ? 16.518 -14.671 3.395 1.00 78.94 101 THR A N 1
ATOM 759 C CA . THR A 1 101 ? 15.501 -15.728 3.243 1.00 78.94 101 THR A CA 1
ATOM 760 C C . THR A 1 101 ? 15.096 -16.380 4.565 1.00 78.94 101 THR A C 1
ATOM 762 O O . THR A 1 101 ? 14.050 -17.026 4.622 1.00 78.94 101 THR A O 1
ATOM 765 N N . SER A 1 102 ? 15.912 -16.216 5.607 1.00 80.62 102 SER A N 1
ATOM 766 C CA . SER A 1 102 ? 15.652 -16.680 6.971 1.00 80.62 102 SER A CA 1
ATOM 767 C C . SER A 1 102 ? 14.842 -15.703 7.815 1.00 80.62 102 SER A C 1
ATOM 769 O O . SER A 1 102 ? 14.409 -16.081 8.902 1.00 80.62 102 SER A O 1
ATOM 771 N N . ASP A 1 103 ? 14.699 -14.455 7.369 1.00 83.44 103 ASP A N 1
ATOM 772 C CA . ASP A 1 103 ? 14.010 -13.443 8.157 1.00 83.44 103 ASP A CA 1
ATOM 773 C C . ASP A 1 103 ? 12.501 -13.584 7.977 1.00 83.44 103 ASP A C 1
ATOM 775 O O . ASP A 1 103 ? 12.041 -13.960 6.889 1.00 83.44 103 ASP A O 1
ATOM 779 N N . PRO A 1 104 ? 11.718 -13.255 9.019 1.00 86.44 104 PRO A N 1
ATOM 780 C CA . PRO A 1 104 ? 10.283 -13.177 8.875 1.00 86.44 104 PRO A CA 1
ATOM 781 C C . PRO A 1 104 ? 9.924 -12.224 7.739 1.00 86.44 104 PRO A C 1
ATOM 783 O O . PRO A 1 104 ? 10.503 -11.134 7.628 1.00 86.44 104 PRO A O 1
ATOM 786 N N . ARG A 1 105 ? 8.990 -12.644 6.889 1.00 89.69 105 ARG A N 1
ATOM 787 C CA . ARG A 1 105 ? 8.583 -11.892 5.705 1.00 89.69 105 ARG A CA 1
ATOM 788 C C . ARG A 1 105 ? 7.110 -12.069 5.393 1.00 89.69 105 ARG A C 1
ATOM 790 O O . ARG A 1 105 ? 6.509 -13.083 5.736 1.00 89.69 105 ARG A O 1
ATOM 797 N N . ILE A 1 106 ? 6.565 -11.083 4.699 1.00 89.12 106 ILE A N 1
ATOM 798 C CA . ILE A 1 106 ? 5.233 -11.144 4.108 1.00 89.12 106 ILE A CA 1
ATOM 799 C C . ILE A 1 106 ? 5.390 -10.874 2.621 1.00 89.12 106 ILE A C 1
ATOM 801 O O . ILE A 1 106 ? 5.941 -9.842 2.236 1.00 89.12 106 ILE A O 1
ATOM 805 N N . SER A 1 107 ? 4.914 -11.806 1.810 1.00 90.88 107 SER A N 1
ATOM 806 C CA . SER A 1 107 ? 4.789 -11.688 0.369 1.00 90.88 107 SER A CA 1
ATOM 807 C C . SER A 1 107 ? 3.313 -11.525 0.028 1.00 90.88 107 SER A C 1
ATOM 809 O O . SER A 1 107 ? 2.458 -12.296 0.462 1.00 90.88 107 SER A O 1
ATOM 811 N N . TYR A 1 108 ? 3.011 -10.511 -0.764 1.00 91.38 108 TYR A N 1
ATOM 812 C CA . TYR A 1 108 ? 1.676 -10.208 -1.236 1.00 91.38 108 TYR A CA 1
ATOM 813 C C . TYR A 1 108 ? 1.696 -10.142 -2.752 1.00 91.38 108 TYR A C 1
ATOM 815 O O . TYR A 1 108 ? 2.416 -9.328 -3.334 1.00 91.38 108 TYR A O 1
ATOM 823 N N . ARG A 1 109 ? 0.903 -10.990 -3.399 1.00 90.75 109 ARG A N 1
ATOM 824 C CA . ARG A 1 109 ? 0.708 -10.968 -4.842 1.00 90.75 109 ARG A CA 1
ATOM 825 C C . ARG A 1 109 ? -0.733 -10.607 -5.159 1.00 90.75 109 ARG A C 1
ATOM 827 O O . ARG A 1 109 ? -1.671 -11.333 -4.842 1.00 90.75 109 ARG A O 1
ATOM 834 N N . TRP A 1 110 ? -0.888 -9.502 -5.866 1.00 85.19 110 TRP A N 1
ATOM 835 C CA . TRP A 1 110 ? -2.159 -9.003 -6.353 1.00 85.19 110 TRP A CA 1
ATOM 836 C C . TRP A 1 110 ? -2.268 -9.208 -7.855 1.00 85.19 110 TRP A C 1
ATOM 838 O O . TRP A 1 110 ? -1.426 -8.717 -8.596 1.00 85.19 110 TRP A O 1
ATOM 848 N N . THR A 1 111 ? -3.330 -9.858 -8.322 1.00 79.75 111 THR A N 1
ATOM 849 C CA . THR A 1 111 ? -3.719 -9.895 -9.737 1.00 79.75 111 THR A CA 1
ATOM 850 C C . THR A 1 111 ? -4.999 -9.085 -9.918 1.00 79.75 111 THR A C 1
ATOM 852 O O . THR A 1 111 ? -6.041 -9.495 -9.419 1.00 79.75 111 THR A O 1
ATOM 855 N N . GLY A 1 112 ? -4.923 -7.930 -10.585 1.00 66.81 112 GLY A N 1
ATOM 856 C CA . GLY A 1 112 ? -6.064 -7.032 -10.798 1.00 66.81 112 GLY A CA 1
ATOM 857 C C . GLY A 1 112 ? -6.622 -7.077 -12.226 1.00 66.81 112 GLY A C 1
ATOM 858 O O . GLY A 1 112 ? -5.897 -7.372 -13.175 1.00 66.81 112 GLY A O 1
ATOM 859 N N . ASP A 1 113 ? -7.902 -6.720 -12.379 1.00 55.44 113 ASP A N 1
ATOM 860 C CA . ASP A 1 113 ? -8.661 -6.893 -13.632 1.00 55.44 113 ASP A CA 1
ATOM 861 C C . ASP A 1 113 ? -8.590 -5.720 -14.632 1.00 55.44 113 ASP A C 1
ATOM 863 O O . ASP A 1 113 ? -8.954 -5.899 -15.795 1.00 55.44 113 ASP A O 1
ATOM 867 N N . ALA A 1 114 ? -8.163 -4.516 -14.224 1.00 46.16 114 ALA A N 1
ATOM 868 C CA . ALA A 1 114 ? -8.350 -3.310 -15.050 1.00 46.16 114 ALA A CA 1
ATOM 869 C C . ALA A 1 114 ? -7.059 -2.668 -15.588 1.00 46.16 114 ALA A C 1
ATOM 871 O O . ALA A 1 114 ? -6.979 -2.440 -16.788 1.00 46.16 114 ALA A O 1
ATOM 872 N N . ASP A 1 115 ? -6.040 -2.414 -14.760 1.00 51.66 115 ASP A N 1
ATOM 873 C CA . ASP A 1 115 ? -4.846 -1.661 -15.206 1.00 51.66 115 ASP A CA 1
ATOM 874 C C . ASP A 1 115 ? -3.524 -2.119 -14.563 1.00 51.66 115 ASP A C 1
ATOM 876 O O . ASP A 1 115 ? -2.443 -1.851 -15.094 1.00 51.66 115 ASP A O 1
ATOM 880 N N . PHE A 1 116 ? -3.586 -2.872 -13.461 1.00 52.94 116 PHE A N 1
ATOM 881 C CA . PHE A 1 116 ? -2.412 -3.393 -12.764 1.00 52.94 116 PHE A CA 1
ATOM 882 C C . PHE A 1 116 ? -2.222 -4.856 -13.122 1.00 52.94 116 PHE A C 1
ATOM 884 O O . PHE A 1 116 ? -2.823 -5.760 -12.541 1.00 52.94 116 PHE A O 1
ATOM 891 N N . ARG A 1 117 ? -1.368 -5.082 -14.119 1.00 68.06 117 ARG A N 1
ATOM 892 C CA . ARG A 1 117 ? -0.822 -6.409 -14.373 1.00 68.06 117 ARG A CA 1
ATOM 893 C C . ARG A 1 117 ? -0.046 -6.800 -13.139 1.00 68.06 117 ARG A C 1
ATOM 895 O O . ARG A 1 117 ? 0.948 -6.158 -12.845 1.00 68.06 117 ARG A O 1
ATOM 902 N N . CYS A 1 118 ? -0.592 -7.785 -12.442 1.00 79.81 118 CYS A N 1
ATOM 903 C CA . CYS A 1 118 ? 0.024 -8.594 -11.408 1.00 79.81 118 CYS A CA 1
ATOM 904 C C . CYS A 1 118 ? 1.202 -7.929 -10.669 1.00 79.81 118 CYS A C 1
ATOM 906 O O . CYS A 1 118 ? 2.297 -7.830 -11.219 1.00 79.81 118 CYS A O 1
ATOM 908 N N . LEU A 1 119 ? 0.988 -7.500 -9.429 1.00 86.81 119 LEU A N 1
ATOM 909 C CA . LEU A 1 119 ? 2.022 -6.921 -8.577 1.00 86.81 119 LEU A CA 1
ATOM 910 C C . LEU A 1 119 ? 2.409 -7.916 -7.491 1.00 86.81 119 LEU A C 1
ATOM 912 O O . LEU A 1 119 ? 1.539 -8.493 -6.849 1.00 86.81 119 LEU A O 1
ATOM 916 N N . GLU A 1 120 ? 3.701 -8.071 -7.250 1.00 91.19 120 GLU A N 1
ATOM 917 C CA . GLU A 1 120 ? 4.245 -8.831 -6.135 1.00 91.19 120 GLU A CA 1
ATOM 918 C C . GLU A 1 120 ? 5.067 -7.898 -5.252 1.00 91.19 120 GLU A C 1
ATOM 920 O O . GLU A 1 120 ? 5.972 -7.212 -5.731 1.00 91.19 120 GLU A O 1
ATOM 925 N N . VAL A 1 121 ? 4.744 -7.861 -3.963 1.00 91.44 121 VAL A N 1
ATOM 926 C CA . VAL A 1 121 ? 5.480 -7.100 -2.959 1.00 91.44 121 VAL A CA 1
ATOM 927 C C . VAL A 1 121 ? 5.904 -8.039 -1.849 1.00 91.44 121 VAL A C 1
ATOM 929 O O . VAL A 1 121 ? 5.076 -8.728 -1.269 1.00 91.44 121 VAL A O 1
ATOM 932 N N . THR A 1 122 ? 7.195 -8.060 -1.540 1.00 91.81 122 THR A N 1
ATOM 933 C CA . THR A 1 122 ? 7.731 -8.773 -0.379 1.00 91.81 122 THR A CA 1
ATOM 934 C C . THR A 1 122 ? 8.297 -7.764 0.601 1.00 91.81 122 THR A C 1
ATOM 936 O O . THR A 1 122 ? 9.077 -6.903 0.208 1.00 91.81 122 THR A O 1
ATOM 939 N N . MET A 1 123 ? 7.958 -7.878 1.879 1.00 89.81 123 MET A N 1
ATOM 940 C CA . MET A 1 123 ? 8.551 -7.089 2.955 1.00 89.81 123 MET A CA 1
ATOM 941 C C . MET A 1 123 ? 9.201 -8.008 3.983 1.00 89.81 123 MET A C 1
ATOM 943 O O . MET A 1 123 ? 8.630 -9.034 4.345 1.00 89.81 123 MET A O 1
ATOM 947 N N . VAL A 1 124 ? 10.375 -7.616 4.474 1.00 88.81 124 VAL A N 1
ATOM 948 C CA . VAL A 1 124 ? 11.066 -8.265 5.596 1.00 88.81 124 VAL A CA 1
ATOM 949 C C . VAL A 1 124 ? 11.089 -7.354 6.823 1.00 88.81 124 VAL A C 1
ATOM 951 O O . VAL A 1 124 ? 10.829 -6.145 6.744 1.00 88.81 124 VAL A O 1
ATOM 954 N N . ALA A 1 125 ? 11.455 -7.929 7.968 1.00 79.19 125 ALA A N 1
ATOM 955 C CA . ALA A 1 125 ? 11.683 -7.172 9.192 1.00 79.19 125 ALA A CA 1
ATOM 956 C C . ALA A 1 125 ? 12.663 -6.001 8.960 1.00 79.19 125 ALA A C 1
ATOM 958 O O . ALA A 1 125 ? 13.708 -6.151 8.332 1.00 79.19 125 ALA A O 1
ATOM 959 N N . GLY A 1 126 ? 12.323 -4.815 9.473 1.00 78.31 126 GLY A N 1
ATOM 960 C CA . GLY A 1 126 ? 13.114 -3.588 9.290 1.00 78.31 126 GLY A CA 1
ATOM 961 C C . GLY A 1 126 ? 12.635 -2.662 8.166 1.00 78.31 126 GLY A C 1
ATOM 962 O O . GLY A 1 126 ? 13.232 -1.603 7.963 1.00 78.31 126 GLY A O 1
ATOM 963 N N . GLY A 1 127 ? 11.547 -3.014 7.471 1.00 81.81 127 GLY A N 1
ATOM 964 C CA . GLY A 1 127 ? 10.899 -2.135 6.493 1.00 81.81 127 GLY A CA 1
ATOM 965 C C . GLY A 1 127 ? 11.645 -2.060 5.162 1.00 81.81 127 GLY A C 1
ATOM 966 O O . GLY A 1 127 ? 11.488 -1.101 4.412 1.00 81.81 127 GLY A O 1
ATOM 967 N N . THR A 1 128 ? 12.486 -3.044 4.863 1.00 87.62 128 THR A N 1
ATOM 968 C CA . THR A 1 128 ? 13.037 -3.255 3.521 1.00 87.62 128 THR A CA 1
ATOM 969 C C . THR A 1 128 ? 12.230 -4.321 2.804 1.00 87.62 128 THR A C 1
ATOM 971 O O . THR A 1 128 ? 11.648 -5.203 3.436 1.00 87.62 128 THR A O 1
ATOM 974 N N . GLY A 1 129 ? 12.202 -4.262 1.481 1.00 90.38 129 GLY A N 1
ATOM 975 C CA . GLY A 1 129 ? 11.452 -5.226 0.701 1.00 90.38 129 GLY A CA 1
ATOM 976 C C . GLY A 1 129 ? 11.807 -5.206 -0.772 1.00 90.38 129 GLY A C 1
ATOM 977 O O . GLY A 1 129 ? 12.777 -4.571 -1.189 1.00 90.38 129 GLY A O 1
ATOM 978 N N . SER A 1 130 ? 11.007 -5.910 -1.558 1.00 92.50 130 SER A N 1
ATOM 979 C CA . SER A 1 130 ? 11.083 -5.929 -3.007 1.00 92.50 130 SER A CA 1
ATOM 980 C C . SER A 1 130 ? 9.704 -5.751 -3.637 1.00 92.50 130 SER A C 1
ATOM 982 O O . SER A 1 130 ? 8.687 -6.103 -3.044 1.00 92.50 130 SER A O 1
ATOM 984 N N . ILE A 1 131 ? 9.680 -5.182 -4.840 1.00 90.88 131 ILE A N 1
ATOM 985 C CA . ILE A 1 131 ? 8.482 -5.035 -5.667 1.00 90.88 131 ILE A CA 1
ATOM 986 C C . ILE A 1 131 ? 8.763 -5.496 -7.095 1.00 90.88 131 ILE A C 1
ATOM 988 O O . ILE A 1 131 ? 9.755 -5.096 -7.712 1.00 90.88 131 ILE A O 1
ATOM 992 N N . ALA A 1 132 ? 7.874 -6.314 -7.640 1.00 90.56 132 ALA A N 1
ATOM 993 C CA . ALA A 1 132 ? 7.943 -6.827 -8.999 1.00 90.56 132 ALA A CA 1
ATOM 994 C C . ALA A 1 132 ? 6.573 -6.726 -9.673 1.00 90.56 132 ALA A C 1
ATOM 996 O O . ALA A 1 132 ? 5.550 -6.983 -9.043 1.00 90.56 132 ALA A O 1
ATOM 997 N N . GLY A 1 133 ? 6.546 -6.409 -10.968 1.00 88.19 133 GLY A N 1
ATOM 998 C CA . GLY A 1 133 ? 5.463 -6.921 -11.803 1.00 88.19 133 GLY A CA 1
ATOM 999 C C . GLY A 1 133 ? 5.651 -8.432 -11.951 1.00 88.19 133 GLY A C 1
ATOM 1000 O O . GLY A 1 133 ? 6.783 -8.916 -11.941 1.00 88.19 133 GLY A O 1
ATOM 1001 N N . CYS A 1 134 ? 4.587 -9.215 -12.064 1.00 82.12 134 CYS A N 1
ATOM 1002 C CA . CYS A 1 134 ? 4.759 -10.660 -12.185 1.00 82.12 134 CYS A CA 1
ATOM 1003 C C . CYS A 1 134 ? 5.462 -11.015 -13.495 1.00 82.12 134 CYS A C 1
ATOM 1005 O O . CYS A 1 134 ? 5.033 -10.593 -14.566 1.00 82.12 134 CYS A O 1
ATOM 1007 N N . GLY A 1 135 ? 6.539 -11.795 -13.391 1.00 84.94 135 GLY A N 1
ATOM 1008 C CA . GLY A 1 135 ? 7.435 -12.094 -14.512 1.00 84.94 135 GLY A CA 1
ATOM 1009 C C . GLY A 1 135 ? 8.577 -11.091 -14.699 1.00 84.94 135 GLY A C 1
ATOM 1010 O O . GLY A 1 135 ? 9.500 -11.365 -15.463 1.00 84.94 135 GLY A O 1
ATOM 1011 N N . GLU A 1 136 ? 8.555 -9.959 -13.993 1.00 91.19 136 GLU A N 1
ATOM 1012 C CA . GLU A 1 136 ? 9.668 -9.008 -13.939 1.00 91.19 136 GLU A CA 1
ATOM 1013 C C . GLU A 1 136 ? 10.664 -9.396 -12.833 1.00 91.19 136 GLU A C 1
ATOM 1015 O O . GLU A 1 136 ? 10.281 -10.015 -11.834 1.00 91.19 136 GLU A O 1
ATOM 1020 N N . PRO A 1 137 ? 11.942 -8.994 -12.945 1.00 92.75 137 PRO A N 1
ATOM 1021 C CA . PRO A 1 137 ? 12.842 -9.033 -11.808 1.00 92.75 137 PRO A CA 1
ATOM 1022 C C . PRO A 1 137 ? 12.339 -8.085 -10.711 1.00 92.75 137 PRO A C 1
ATOM 1024 O O . PRO A 1 137 ? 11.873 -6.970 -10.974 1.00 92.75 137 PRO A O 1
ATOM 1027 N N . ALA A 1 138 ? 12.457 -8.529 -9.463 1.00 93.00 138 ALA A N 1
ATOM 1028 C CA . ALA A 1 138 ? 12.110 -7.710 -8.316 1.00 93.00 138 ALA A CA 1
ATOM 1029 C C . ALA A 1 138 ? 13.108 -6.557 -8.150 1.00 93.00 138 ALA A C 1
ATOM 1031 O O . ALA A 1 138 ? 14.304 -6.714 -8.383 1.00 93.00 138 ALA A O 1
ATOM 1032 N N . THR A 1 139 ? 12.616 -5.400 -7.718 1.00 91.44 139 THR A N 1
ATOM 1033 C CA . THR A 1 139 ? 13.437 -4.233 -7.379 1.00 91.44 139 THR A CA 1
ATOM 1034 C C . THR A 1 139 ? 13.361 -3.953 -5.890 1.00 91.44 139 THR A C 1
ATOM 1036 O O . THR A 1 139 ? 12.266 -4.068 -5.334 1.00 91.44 139 THR A O 1
ATOM 1039 N N . PRO A 1 140 ? 14.465 -3.561 -5.234 1.00 89.75 140 PRO A N 1
ATOM 1040 C CA . PRO A 1 140 ? 14.429 -3.247 -3.817 1.00 89.75 140 PRO A CA 1
ATOM 1041 C C . PRO A 1 140 ? 13.584 -1.995 -3.570 1.00 89.75 140 PRO A C 1
ATOM 1043 O O . PRO A 1 140 ? 13.596 -1.058 -4.369 1.00 89.75 140 PRO A O 1
ATOM 1046 N N . PHE A 1 141 ? 12.900 -1.954 -2.433 1.00 86.25 141 PHE A N 1
ATOM 1047 C CA . PHE A 1 141 ? 12.321 -0.726 -1.901 1.00 86.25 141 PHE A CA 1
ATOM 1048 C C . PHE A 1 141 ? 12.608 -0.610 -0.405 1.00 86.25 141 PHE A C 1
ATOM 1050 O O . PHE A 1 141 ? 12.906 -1.589 0.289 1.00 86.25 141 PHE A O 1
ATOM 1057 N N . ARG A 1 142 ? 12.498 0.618 0.098 1.00 83.25 142 ARG A N 1
ATOM 1058 C CA . ARG A 1 142 ? 12.502 0.905 1.527 1.00 83.25 142 ARG A CA 1
ATOM 1059 C C . ARG A 1 142 ? 11.188 1.566 1.894 1.00 83.25 142 ARG A C 1
ATOM 1061 O O . ARG A 1 142 ? 10.779 2.526 1.247 1.00 83.25 142 ARG A O 1
ATOM 1068 N N . ALA A 1 143 ? 10.546 1.047 2.929 1.00 79.12 143 ALA A N 1
ATOM 1069 C CA . ALA A 1 143 ? 9.328 1.602 3.473 1.00 79.12 143 ALA A CA 1
ATOM 1070 C C . ALA A 1 143 ? 9.518 3.082 3.830 1.00 79.12 143 ALA A C 1
ATOM 1072 O O . ALA A 1 143 ? 10.530 3.473 4.418 1.00 79.12 143 ALA A O 1
ATOM 1073 N N . SER A 1 144 ? 8.530 3.899 3.463 1.00 78.06 144 SER A N 1
ATOM 1074 C CA . SER A 1 144 ? 8.450 5.295 3.897 1.00 78.06 144 SER A CA 1
ATOM 1075 C C . SER A 1 144 ? 8.308 5.379 5.421 1.00 78.06 144 SER A C 1
ATOM 1077 O O . SER A 1 144 ? 7.936 4.399 6.060 1.00 78.06 144 SER A O 1
ATOM 1079 N N . GLU A 1 145 ? 8.542 6.547 6.024 1.00 73.31 145 GLU A N 1
ATOM 1080 C CA . GLU A 1 145 ? 8.343 6.730 7.474 1.00 73.31 145 GLU A CA 1
ATOM 1081 C C . GLU A 1 145 ? 6.920 6.359 7.929 1.00 73.31 145 GLU A C 1
ATOM 1083 O O . GLU A 1 145 ? 6.745 5.761 8.988 1.00 73.31 145 GLU A O 1
ATOM 1088 N N . THR A 1 146 ? 5.904 6.643 7.109 1.00 72.06 146 THR A N 1
ATOM 1089 C CA . THR A 1 146 ? 4.513 6.255 7.382 1.00 72.06 146 THR A CA 1
ATOM 1090 C C . THR A 1 146 ? 4.342 4.737 7.399 1.00 72.06 146 THR A C 1
ATOM 1092 O O . THR A 1 146 ? 3.729 4.202 8.318 1.00 72.06 146 THR A O 1
ATOM 1095 N N . LEU A 1 147 ? 4.933 4.035 6.428 1.00 74.94 147 LEU A N 1
ATOM 1096 C CA . LEU A 1 147 ? 4.901 2.573 6.363 1.00 74.94 147 LEU A CA 1
ATOM 1097 C C . LEU A 1 147 ? 5.760 1.939 7.474 1.00 74.94 147 LEU A C 1
ATOM 1099 O O . LEU A 1 147 ? 5.412 0.889 8.003 1.00 74.94 147 LEU A O 1
ATOM 1103 N N . VAL A 1 148 ? 6.829 2.611 7.920 1.00 70.75 148 VAL A N 1
ATOM 1104 C CA . VAL A 1 148 ? 7.572 2.243 9.139 1.00 70.75 148 VAL A CA 1
ATOM 1105 C C . VAL A 1 148 ? 6.682 2.360 10.379 1.00 70.75 148 VAL A C 1
ATOM 1107 O O . VAL A 1 148 ? 6.775 1.512 11.258 1.00 70.75 148 VAL A O 1
ATOM 1110 N N . GLY A 1 149 ? 5.765 3.329 10.438 1.00 72.06 149 GLY A N 1
ATOM 1111 C CA . GLY A 1 149 ? 4.739 3.400 11.487 1.00 72.06 149 GLY A CA 1
ATOM 1112 C C . GLY A 1 149 ? 3.785 2.196 11.515 1.00 72.06 149 GLY A C 1
ATOM 1113 O O . GLY A 1 149 ? 3.158 1.938 12.537 1.00 72.06 149 GLY A O 1
ATOM 1114 N N . GLN A 1 150 ? 3.707 1.429 10.424 1.00 79.81 150 GLN A N 1
ATOM 1115 C CA . GLN A 1 150 ? 2.926 0.192 10.323 1.00 79.81 150 GLN A CA 1
ATOM 1116 C C . GLN A 1 150 ? 3.768 -1.066 10.593 1.00 79.81 150 GLN A C 1
ATOM 1118 O O . GLN A 1 150 ? 3.232 -2.174 10.612 1.00 79.81 150 GLN A O 1
ATOM 1123 N N . ILE A 1 151 ? 5.081 -0.930 10.827 1.00 77.19 151 ILE A N 1
ATOM 1124 C CA . ILE A 1 151 ? 5.972 -2.078 11.042 1.00 77.19 151 ILE A CA 1
ATOM 1125 C C . ILE A 1 151 ? 5.586 -2.885 12.283 1.00 77.19 151 ILE A C 1
ATOM 1127 O O . ILE A 1 151 ? 5.857 -4.078 12.348 1.00 77.19 151 ILE A O 1
ATOM 1131 N N . ASP A 1 152 ? 4.913 -2.261 13.249 1.00 73.62 152 ASP A N 1
ATOM 1132 C CA . ASP A 1 152 ? 4.388 -2.943 14.428 1.00 73.62 152 ASP A CA 1
ATOM 1133 C C . ASP A 1 152 ? 3.307 -3.970 14.059 1.00 73.62 152 ASP A C 1
ATOM 1135 O O . ASP A 1 152 ? 3.277 -5.052 14.645 1.00 73.62 152 ASP A O 1
ATOM 1139 N N . PHE A 1 153 ? 2.479 -3.690 13.043 1.00 77.88 153 PHE A N 1
ATOM 1140 C CA . PHE A 1 153 ? 1.530 -4.667 12.503 1.00 77.88 153 PHE A CA 1
ATOM 1141 C C . PHE A 1 153 ? 2.264 -5.823 11.817 1.00 77.88 153 PHE A C 1
ATOM 1143 O O . PHE A 1 153 ? 1.995 -6.986 12.111 1.00 77.88 153 PHE A O 1
ATOM 1150 N N . PHE A 1 154 ? 3.270 -5.520 10.990 1.00 78.06 154 PHE A N 1
ATOM 1151 C CA . PHE A 1 154 ? 4.139 -6.543 10.401 1.00 78.06 154 PHE A CA 1
ATOM 1152 C C . PHE A 1 154 ? 4.764 -7.436 11.480 1.00 78.06 154 PHE A C 1
ATOM 1154 O O . PHE A 1 154 ? 4.717 -8.661 11.391 1.00 78.06 154 PHE A O 1
ATOM 1161 N N . VAL A 1 155 ? 5.338 -6.838 12.526 1.00 76.38 155 VAL A N 1
ATOM 1162 C CA . VAL A 1 155 ? 5.965 -7.564 13.635 1.00 76.38 155 VAL A CA 1
ATOM 1163 C C . VAL A 1 155 ? 4.933 -8.406 14.382 1.00 76.38 155 VAL A C 1
ATOM 1165 O O . VAL A 1 155 ? 5.246 -9.527 14.768 1.00 76.38 155 VAL A O 1
ATOM 1168 N N . HIS A 1 156 ? 3.722 -7.897 14.594 1.00 76.00 156 HIS A N 1
ATOM 1169 C CA . HIS A 1 156 ? 2.639 -8.643 15.231 1.00 76.00 156 HIS A CA 1
ATOM 1170 C C . HIS A 1 156 ? 2.279 -9.910 14.445 1.00 76.00 156 HIS A C 1
ATOM 1172 O O . HIS A 1 156 ? 2.340 -11.008 14.999 1.00 76.00 156 HIS A O 1
ATOM 1178 N N . VAL A 1 157 ? 2.008 -9.756 13.148 1.00 72.56 157 VAL A N 1
ATOM 1179 C CA . VAL A 1 157 ? 1.646 -10.842 12.226 1.00 72.56 157 VAL A CA 1
ATOM 1180 C C . VAL A 1 157 ? 2.780 -11.867 12.117 1.00 72.56 157 VAL A C 1
ATOM 1182 O O . VAL A 1 157 ? 2.603 -13.061 12.361 1.00 72.56 157 VAL A O 1
ATOM 1185 N N . THR A 1 158 ? 3.996 -11.406 11.825 1.00 71.19 158 THR A N 1
ATOM 1186 C CA . THR A 1 158 ? 5.144 -12.293 11.572 1.00 71.19 158 THR A CA 1
ATOM 1187 C C . THR A 1 158 ? 5.737 -12.932 12.827 1.00 71.19 158 THR A C 1
ATOM 1189 O O . THR A 1 158 ? 6.453 -13.930 12.733 1.00 71.19 158 THR A O 1
ATOM 1192 N N . LYS A 1 159 ? 5.440 -12.423 14.028 1.00 75.44 159 LYS A N 1
ATOM 1193 C CA . LYS A 1 159 ? 5.820 -13.102 15.277 1.00 75.44 159 LYS A CA 1
ATOM 1194 C C . LYS A 1 159 ? 5.074 -14.410 15.490 1.00 75.44 159 LYS A C 1
ATOM 1196 O O . LYS A 1 159 ? 5.588 -15.249 16.226 1.00 75.44 159 LYS A O 1
ATOM 1201 N N . SER A 1 160 ? 3.900 -14.567 14.886 1.00 73.06 160 SER A N 1
ATOM 1202 C CA . SER A 1 160 ? 2.953 -15.604 15.287 1.00 73.06 160 SER A CA 1
ATOM 1203 C C . SER A 1 160 ? 2.543 -16.529 14.152 1.00 73.06 160 SER A C 1
ATOM 1205 O O . SER A 1 160 ? 2.111 -17.631 14.456 1.00 73.06 160 SER A O 1
ATOM 1207 N N . LEU A 1 161 ? 2.702 -16.148 12.883 1.00 80.81 161 LEU A N 1
ATOM 1208 C CA . LEU A 1 161 ? 2.029 -16.843 11.782 1.00 80.81 161 LEU A CA 1
ATOM 1209 C C . LEU A 1 161 ? 2.985 -17.391 10.721 1.00 80.81 161 LEU A C 1
ATOM 1211 O O . LEU A 1 161 ? 3.977 -16.748 10.405 1.00 80.81 161 LEU A O 1
ATOM 1215 N N . ASP A 1 162 ? 2.643 -18.530 10.128 1.00 85.00 162 ASP A N 1
ATOM 1216 C CA . ASP A 1 162 ? 3.226 -19.050 8.882 1.00 85.00 162 ASP A CA 1
ATOM 1217 C C . ASP A 1 162 ? 2.042 -19.576 8.070 1.00 85.00 162 ASP A C 1
ATOM 1219 O O . ASP A 1 162 ? 1.447 -20.596 8.428 1.00 85.00 162 ASP A O 1
ATOM 1223 N N . TYR A 1 163 ? 1.598 -18.802 7.080 1.00 86.81 163 TYR A N 1
ATOM 1224 C CA . TYR A 1 163 ? 0.348 -19.077 6.378 1.00 86.81 163 TYR A CA 1
ATOM 1225 C C . TYR A 1 163 ? 0.410 -18.654 4.914 1.00 86.81 163 TYR A C 1
ATOM 1227 O O . TYR A 1 163 ? 1.018 -17.647 4.557 1.00 86.81 163 TYR A O 1
ATOM 1235 N N . GLU A 1 164 ? -0.282 -19.418 4.078 1.00 90.31 164 GLU A N 1
ATOM 1236 C CA . GLU A 1 164 ? -0.513 -19.109 2.675 1.00 90.31 164 GLU A CA 1
ATOM 1237 C C . GLU A 1 164 ? -2.022 -19.141 2.425 1.00 90.31 164 GLU A C 1
ATOM 1239 O O . GLU A 1 164 ? -2.702 -20.097 2.809 1.00 90.31 164 GLU A O 1
ATOM 1244 N N . ALA A 1 165 ? -2.568 -18.111 1.783 1.00 89.62 165 ALA A N 1
ATOM 1245 C CA . ALA A 1 165 ? -3.957 -18.134 1.342 1.00 89.62 165 ALA A CA 1
ATOM 1246 C C . ALA A 1 165 ? -4.160 -17.433 0.006 1.00 89.62 165 ALA A C 1
ATOM 1248 O O . ALA A 1 165 ? -3.391 -16.568 -0.410 1.00 89.62 165 ALA A O 1
ATOM 1249 N N . THR A 1 166 ? -5.267 -17.797 -0.638 1.00 88.62 166 THR A N 1
ATOM 1250 C CA . THR A 1 166 ? -5.864 -17.013 -1.715 1.00 88.62 166 THR A CA 1
ATOM 1251 C C . THR A 1 166 ? -7.130 -16.350 -1.188 1.00 88.62 166 THR A C 1
ATOM 1253 O O . THR A 1 166 ? -8.010 -17.038 -0.667 1.00 88.62 166 THR A O 1
ATOM 1256 N N . THR A 1 167 ? -7.218 -15.030 -1.301 1.00 85.12 167 THR A N 1
ATOM 1257 C CA . THR A 1 167 ? -8.371 -14.248 -0.840 1.00 85.12 167 THR A CA 1
ATOM 1258 C C . THR A 1 167 ? -9.566 -14.460 -1.773 1.00 85.12 167 THR A C 1
ATOM 1260 O O . THR A 1 167 ? -9.390 -14.938 -2.901 1.00 85.12 167 THR A O 1
ATOM 1263 N N . PRO A 1 168 ? -10.799 -14.125 -1.354 1.00 81.25 168 PRO A N 1
ATOM 1264 C CA . PRO A 1 168 ? -11.967 -14.165 -2.240 1.00 81.25 168 PRO A CA 1
ATOM 1265 C C . PRO A 1 168 ? -11.786 -13.365 -3.541 1.00 81.25 168 PRO A C 1
ATOM 1267 O O . PRO A 1 168 ? -12.317 -13.750 -4.582 1.00 81.25 168 PRO A O 1
ATOM 1270 N N . GLU A 1 169 ? -11.003 -12.289 -3.488 1.00 81.06 169 GLU A N 1
ATOM 1271 C CA . GLU A 1 169 ? -10.638 -11.407 -4.598 1.00 81.06 169 GLU A CA 1
ATOM 1272 C C . GLU A 1 169 ? -9.504 -11.978 -5.471 1.00 81.06 169 GLU A C 1
ATOM 1274 O O . GLU A 1 169 ? -9.153 -11.395 -6.494 1.00 81.06 169 GLU A O 1
ATOM 1279 N N . GLY A 1 170 ? -8.939 -13.133 -5.104 1.00 83.19 170 GLY A N 1
ATOM 1280 C CA . GLY A 1 170 ? -7.879 -13.808 -5.852 1.00 83.19 170 GLY A CA 1
ATOM 1281 C C . GLY A 1 170 ? -6.465 -13.324 -5.528 1.00 83.19 170 GLY A C 1
ATOM 1282 O O . GLY A 1 170 ? -5.530 -13.679 -6.246 1.00 83.19 170 GLY A O 1
ATOM 1283 N N . HIS A 1 171 ? -6.280 -12.539 -4.465 1.00 86.44 171 HIS A N 1
ATOM 1284 C CA . HIS A 1 171 ? -4.952 -12.141 -4.002 1.00 86.44 171 HIS A CA 1
ATOM 1285 C C . HIS A 1 171 ? -4.265 -13.339 -3.357 1.00 86.44 171 HIS A C 1
ATOM 1287 O O . HIS A 1 171 ? -4.911 -14.114 -2.658 1.00 86.44 171 HIS A O 1
ATOM 1293 N N . GLN A 1 172 ? -2.965 -13.498 -3.571 1.00 89.00 172 GLN A N 1
ATOM 1294 C CA . GLN A 1 172 ? -2.176 -14.518 -2.891 1.00 89.00 172 GLN A CA 1
ATOM 1295 C C . GLN A 1 172 ? -1.369 -13.845 -1.791 1.00 89.00 172 GLN A C 1
ATOM 1297 O O . GLN A 1 172 ? -0.635 -12.891 -2.047 1.00 89.00 172 GLN A O 1
ATOM 1302 N N . VAL A 1 173 ? -1.507 -14.348 -0.573 1.00 89.31 173 VAL A N 1
ATOM 1303 C CA . VAL A 1 173 ? -0.772 -13.859 0.589 1.00 89.31 173 VAL A CA 1
ATOM 1304 C C . VAL A 1 173 ? 0.036 -15.010 1.146 1.00 89.31 173 VAL A C 1
ATOM 1306 O O . VAL A 1 173 ? -0.512 -16.081 1.389 1.00 89.31 173 VAL A O 1
ATOM 1309 N N . GLU A 1 174 ? 1.324 -14.778 1.344 1.00 90.19 174 GLU A N 1
ATOM 1310 C CA . GLU A 1 174 ? 2.244 -15.714 1.971 1.00 90.19 174 GLU A CA 1
ATOM 1311 C C . GLU A 1 174 ? 2.950 -14.984 3.112 1.00 90.19 174 GLU A C 1
ATOM 1313 O O . GLU A 1 174 ? 3.632 -13.978 2.918 1.00 90.19 174 GLU A O 1
ATOM 1318 N N . VAL A 1 175 ? 2.774 -15.476 4.327 1.00 86.38 175 VAL A N 1
ATOM 1319 C CA . VAL A 1 175 ? 3.467 -14.997 5.517 1.00 86.38 175 VAL A CA 1
ATOM 1320 C C . VAL A 1 175 ? 4.398 -16.099 5.959 1.00 86.38 175 VAL A C 1
ATOM 1322 O O . VAL A 1 175 ? 3.939 -17.184 6.285 1.00 86.38 175 VAL A O 1
ATOM 1325 N N . HIS A 1 176 ? 5.687 -15.794 6.036 1.00 86.19 176 HIS A N 1
ATOM 1326 C CA . HIS A 1 176 ? 6.656 -16.641 6.713 1.00 86.19 176 HIS A CA 1
ATOM 1327 C C . HIS A 1 176 ? 7.059 -15.960 8.008 1.00 86.19 176 HIS A C 1
ATOM 1329 O O . HIS A 1 176 ? 7.888 -15.048 8.010 1.00 86.19 176 HIS A O 1
ATOM 1335 N N . GLY A 1 177 ? 6.454 -16.367 9.112 1.00 81.75 177 GLY A N 1
ATOM 1336 C CA . GLY A 1 177 ? 6.790 -15.855 10.431 1.00 81.75 177 GLY A CA 1
ATOM 1337 C C . GLY A 1 177 ? 7.583 -16.841 11.273 1.00 81.75 177 GLY A C 1
ATOM 1338 O O . GLY A 1 177 ? 8.207 -17.784 10.791 1.00 81.75 177 GLY A O 1
ATOM 1339 N N . LEU A 1 178 ? 7.602 -16.573 12.576 1.00 77.75 178 LEU A N 1
ATOM 1340 C CA . LEU A 1 178 ? 8.408 -17.314 13.547 1.00 77.75 178 LEU A CA 1
ATOM 1341 C C . LEU A 1 178 ? 7.731 -18.589 14.066 1.00 77.75 178 LEU A C 1
ATOM 1343 O O . LEU A 1 178 ? 8.393 -19.408 14.709 1.00 77.75 178 LEU A O 1
ATOM 1347 N N . THR A 1 179 ? 6.427 -18.758 13.838 1.00 77.50 179 THR A N 1
ATOM 1348 C CA . THR A 1 179 ? 5.671 -19.933 14.295 1.00 77.50 179 THR A CA 1
ATOM 1349 C C . THR A 1 179 ? 4.744 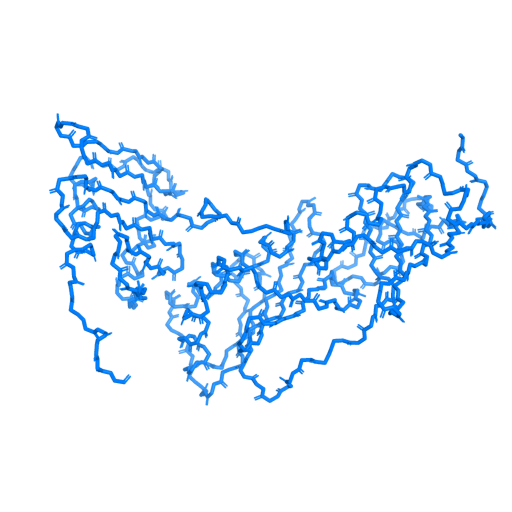-20.443 13.204 1.00 77.50 179 THR A C 1
ATOM 1351 O O . THR A 1 179 ? 4.358 -19.677 12.338 1.00 77.50 179 THR A O 1
ATOM 1354 N N . ALA A 1 180 ? 4.355 -21.717 13.283 1.00 80.56 180 ALA A N 1
ATOM 1355 C CA . ALA A 1 180 ? 3.463 -22.368 12.322 1.00 80.56 180 ALA A CA 1
ATOM 1356 C C . ALA A 1 180 ? 1.964 -22.226 12.662 1.00 80.56 180 ALA A C 1
ATOM 1358 O O . ALA A 1 180 ? 1.194 -23.156 12.418 1.00 80.56 180 ALA A O 1
ATOM 1359 N N . ALA A 1 181 ? 1.554 -21.140 13.326 1.00 85.56 181 ALA A N 1
ATOM 1360 C CA . ALA A 1 181 ? 0.140 -20.913 13.612 1.00 85.56 181 ALA A CA 1
ATOM 1361 C C . ALA A 1 181 ? -0.576 -20.328 12.387 1.00 85.56 181 ALA A C 1
ATOM 1363 O O . ALA A 1 181 ? -0.002 -19.542 11.633 1.00 85.56 181 ALA A O 1
ATOM 1364 N N . GLU A 1 182 ? -1.841 -20.705 12.223 1.00 86.06 182 GLU A N 1
ATOM 1365 C CA . GLU A 1 182 ? -2.732 -20.131 11.217 1.00 86.06 182 GLU A CA 1
ATOM 1366 C C . GLU A 1 182 ? -3.543 -18.983 11.839 1.00 86.06 182 GLU A C 1
ATOM 1368 O O . GLU A 1 182 ? -3.946 -19.098 13.005 1.00 86.06 182 GLU A O 1
ATOM 1373 N N . PRO A 1 183 ? -3.795 -17.894 11.091 1.00 89.62 183 PRO A N 1
ATOM 1374 C CA . PRO A 1 183 ? -4.583 -16.774 11.587 1.00 89.62 183 PRO A CA 1
ATOM 1375 C C . PRO A 1 183 ? -6.063 -17.130 11.763 1.00 89.62 183 PRO A C 1
ATOM 1377 O O . PRO A 1 183 ? -6.603 -18.026 11.105 1.00 89.62 183 PRO A O 1
ATOM 1380 N N . GLY A 1 184 ? -6.740 -16.368 12.627 1.00 90.81 184 GLY A N 1
ATOM 1381 C CA . GLY A 1 184 ? -8.204 -16.304 12.652 1.00 90.81 184 GLY A CA 1
ATOM 1382 C C . GLY A 1 184 ? -8.782 -15.786 11.329 1.00 90.81 184 GLY A C 1
ATOM 1383 O O . GLY A 1 184 ? -8.056 -15.309 10.457 1.00 90.81 184 GLY A O 1
ATOM 1384 N N . ALA A 1 185 ? -10.104 -15.867 11.158 1.00 92.31 185 ALA A N 1
ATOM 1385 C CA . ALA A 1 185 ? -10.733 -15.402 9.919 1.00 92.31 185 ALA A CA 1
ATOM 1386 C C . ALA A 1 185 ? -10.595 -13.880 9.763 1.00 92.31 185 ALA A C 1
ATOM 1388 O O . ALA A 1 185 ? -10.310 -13.395 8.667 1.00 92.31 185 ALA A O 1
ATOM 1389 N N . GLU A 1 186 ? -10.757 -13.142 10.862 1.00 93.44 186 GLU A N 1
ATOM 1390 C CA . GLU A 1 186 ? -10.665 -11.684 10.832 1.00 93.44 186 GLU A CA 1
ATOM 1391 C C . GLU A 1 186 ? -9.207 -11.223 10.767 1.00 93.44 186 GLU A C 1
ATOM 1393 O O . GLU A 1 186 ? -8.888 -10.287 10.037 1.00 93.44 186 GLU A O 1
ATOM 1398 N N . GLU A 1 187 ? -8.296 -11.919 11.450 1.00 91.44 187 GLU A N 1
ATOM 1399 C CA . GLU A 1 187 ? -6.855 -11.690 11.311 1.00 91.44 187 GLU A CA 1
ATOM 1400 C C . GLU A 1 187 ? -6.363 -11.947 9.875 1.00 91.44 187 GLU A C 1
ATOM 1402 O O . GLU A 1 187 ? -5.625 -11.131 9.325 1.00 91.44 187 GLU A O 1
ATOM 1407 N N . ALA A 1 188 ? -6.819 -13.016 9.213 1.00 91.06 188 ALA A N 1
ATOM 1408 C CA . ALA A 1 188 ? -6.474 -13.287 7.816 1.00 91.06 188 ALA A CA 1
ATOM 1409 C C . ALA A 1 188 ? -6.937 -12.157 6.880 1.00 91.06 188 ALA A C 1
ATOM 1411 O O . ALA A 1 188 ? -6.196 -11.753 5.980 1.00 91.06 188 ALA A O 1
ATOM 1412 N N . ARG A 1 189 ? -8.138 -11.610 7.115 1.00 92.62 189 ARG A N 1
ATOM 1413 C CA . ARG A 1 189 ? -8.641 -10.437 6.388 1.00 92.62 189 ARG A CA 1
ATOM 1414 C C . ARG A 1 189 ? -7.803 -9.190 6.672 1.00 92.62 189 ARG A C 1
ATOM 1416 O O . ARG A 1 189 ? -7.490 -8.454 5.740 1.00 92.62 189 ARG A O 1
ATOM 1423 N N . ALA A 1 190 ? -7.406 -8.961 7.922 1.00 93.06 190 ALA A N 1
ATOM 1424 C CA . ALA A 1 190 ? -6.538 -7.841 8.277 1.00 93.06 190 ALA A CA 1
ATOM 1425 C C . ALA A 1 190 ? -5.192 -7.908 7.542 1.00 93.06 190 ALA A C 1
ATOM 1427 O O . ALA A 1 190 ? -4.705 -6.889 7.052 1.00 93.06 190 ALA A O 1
ATOM 1428 N N . ILE A 1 191 ? -4.613 -9.103 7.406 1.00 91.19 191 ILE A N 1
ATOM 1429 C CA . ILE A 1 191 ? -3.357 -9.288 6.674 1.00 91.19 191 ILE A CA 1
ATOM 1430 C C . ILE A 1 191 ? -3.539 -9.002 5.177 1.00 91.19 191 ILE A C 1
ATOM 1432 O O . ILE A 1 191 ? -2.680 -8.341 4.592 1.00 91.19 191 ILE A O 1
ATOM 1436 N N . ASP A 1 192 ? -4.647 -9.428 4.560 1.00 91.06 192 ASP A N 1
ATOM 1437 C CA . ASP A 1 192 ? -4.944 -9.064 3.165 1.00 91.06 192 ASP A CA 1
ATOM 1438 C C . ASP A 1 192 ? -5.126 -7.550 2.989 1.00 91.06 192 ASP A C 1
ATOM 1440 O O . ASP A 1 192 ? -4.505 -6.963 2.106 1.00 91.06 192 ASP A O 1
ATOM 1444 N N . GLU A 1 193 ? -5.899 -6.887 3.853 1.00 91.88 193 GLU A N 1
ATOM 1445 C CA . GLU A 1 193 ? -6.095 -5.431 3.787 1.00 91.88 193 GLU A CA 1
ATOM 1446 C C . GLU A 1 193 ? -4.773 -4.663 3.908 1.00 91.88 193 GLU A C 1
ATOM 1448 O O . GLU A 1 193 ? -4.535 -3.697 3.174 1.00 91.88 193 GLU A O 1
ATOM 1453 N N . TRP A 1 194 ? -3.886 -5.109 4.799 1.00 91.50 194 TRP A N 1
ATOM 1454 C CA . TRP A 1 194 ? -2.553 -4.533 4.930 1.00 91.50 194 TRP A CA 1
ATOM 1455 C C . TRP A 1 194 ? -1.675 -4.822 3.706 1.00 91.50 194 TRP A C 1
ATOM 1457 O O . TRP A 1 194 ? -1.029 -3.912 3.188 1.00 91.50 194 TRP A O 1
ATOM 1467 N N . GLY A 1 195 ? -1.680 -6.056 3.194 1.00 89.00 195 GLY A N 1
ATOM 1468 C CA . GLY A 1 195 ? -0.955 -6.429 1.978 1.00 89.00 195 GLY A CA 1
ATOM 1469 C C . GLY A 1 195 ? -1.406 -5.618 0.758 1.00 89.00 195 GLY A C 1
ATOM 1470 O O . GLY A 1 195 ? -0.575 -5.124 -0.008 1.00 89.00 195 GLY A O 1
ATOM 1471 N N . ARG A 1 196 ? -2.715 -5.372 0.635 1.00 87.75 196 ARG A N 1
ATOM 1472 C CA . ARG A 1 196 ? -3.305 -4.504 -0.389 1.00 87.75 196 ARG A CA 1
ATOM 1473 C C . ARG A 1 196 ? -2.844 -3.058 -0.242 1.00 87.75 196 ARG A C 1
ATOM 1475 O O . ARG A 1 196 ? -2.487 -2.431 -1.242 1.00 87.75 196 ARG A O 1
ATOM 1482 N N . LEU A 1 197 ? -2.845 -2.514 0.977 1.00 88.50 197 LEU A N 1
ATOM 1483 C CA . LEU A 1 197 ? -2.325 -1.171 1.240 1.00 88.50 197 LEU A CA 1
ATOM 1484 C C . LEU A 1 197 ? -0.852 -1.077 0.841 1.00 88.50 197 LEU A C 1
ATOM 1486 O O . LEU A 1 197 ? -0.484 -0.170 0.099 1.00 88.50 197 LEU A O 1
ATOM 1490 N N . LEU A 1 198 ? -0.038 -2.033 1.287 1.00 86.62 198 LEU A N 1
ATOM 1491 C CA . LEU A 1 198 ? 1.380 -2.104 0.965 1.00 86.62 198 LEU A CA 1
ATOM 1492 C C . LEU A 1 198 ? 1.597 -2.100 -0.555 1.00 86.62 198 LEU A C 1
ATOM 1494 O O . LEU A 1 198 ? 2.358 -1.284 -1.069 1.00 86.62 198 LEU A O 1
ATOM 1498 N N . ALA A 1 199 ? 0.869 -2.946 -1.285 1.00 85.00 199 ALA A N 1
ATOM 1499 C CA . ALA A 1 199 ? 0.894 -2.981 -2.743 1.00 85.00 199 ALA A CA 1
ATOM 1500 C C . ALA A 1 199 ? 0.577 -1.615 -3.374 1.00 85.00 199 ALA A C 1
ATOM 1502 O O . ALA A 1 199 ? 1.308 -1.155 -4.254 1.00 85.00 199 ALA A O 1
ATOM 1503 N N . ILE A 1 200 ? -0.477 -0.940 -2.904 1.00 84.50 200 ILE A N 1
ATOM 1504 C CA . ILE A 1 200 ? -0.884 0.382 -3.397 1.00 84.50 200 ILE A CA 1
ATOM 1505 C C . ILE A 1 200 ? 0.179 1.441 -3.096 1.00 84.50 200 ILE A C 1
ATOM 1507 O O . ILE A 1 200 ? 0.523 2.216 -3.986 1.00 84.50 200 ILE A O 1
ATOM 1511 N N . GLU A 1 201 ? 0.701 1.494 -1.871 1.00 85.38 201 GLU A N 1
ATOM 1512 C CA . GLU A 1 201 ? 1.664 2.516 -1.451 1.00 85.38 201 GLU A CA 1
ATOM 1513 C C . GLU A 1 201 ? 3.012 2.360 -2.152 1.00 85.38 201 GLU A C 1
ATOM 1515 O O . GLU A 1 201 ? 3.569 3.350 -2.639 1.00 85.38 201 GLU A O 1
ATOM 1520 N N . THR A 1 202 ? 3.517 1.127 -2.256 1.00 81.12 202 THR A N 1
ATOM 1521 C CA . THR A 1 202 ? 4.768 0.847 -2.968 1.00 81.12 202 THR A CA 1
ATOM 1522 C C . THR A 1 202 ? 4.612 1.137 -4.458 1.00 81.12 202 THR A C 1
ATOM 1524 O O . THR A 1 202 ? 5.482 1.773 -5.049 1.00 81.12 202 THR A O 1
ATOM 1527 N N . TYR A 1 203 ? 3.483 0.762 -5.070 1.00 79.56 203 TYR A N 1
ATOM 1528 C CA . TYR A 1 203 ? 3.226 1.084 -6.475 1.00 79.56 203 TYR A CA 1
ATOM 1529 C C . TYR A 1 203 ? 3.093 2.596 -6.714 1.00 79.56 203 TYR A C 1
ATOM 1531 O O . TYR A 1 203 ? 3.662 3.139 -7.660 1.00 79.56 203 TYR A O 1
ATOM 1539 N N . ALA A 1 204 ? 2.352 3.295 -5.852 1.00 79.56 204 ALA A N 1
ATOM 1540 C CA . ALA A 1 204 ? 2.141 4.734 -5.961 1.00 79.56 204 ALA A CA 1
ATOM 1541 C C . ALA A 1 204 ? 3.392 5.559 -5.611 1.00 79.56 204 ALA A C 1
ATOM 1543 O O . ALA A 1 204 ? 3.397 6.775 -5.831 1.00 79.56 204 ALA A O 1
ATOM 1544 N N . GLY A 1 205 ? 4.424 4.937 -5.031 1.00 75.00 205 GLY A N 1
ATOM 1545 C CA . GLY A 1 205 ? 5.632 5.610 -4.555 1.00 75.00 205 GLY A CA 1
ATOM 1546 C C . GLY A 1 205 ? 5.375 6.570 -3.387 1.00 75.00 205 GLY A C 1
ATOM 1547 O O . GLY A 1 205 ? 6.222 7.410 -3.075 1.00 75.00 205 GLY A O 1
ATOM 1548 N N . ARG A 1 206 ? 4.197 6.495 -2.756 1.00 77.50 206 ARG A N 1
ATOM 1549 C CA . ARG A 1 206 ? 3.774 7.381 -1.666 1.00 77.50 206 ARG A CA 1
ATOM 1550 C C . ARG A 1 206 ? 2.835 6.652 -0.716 1.00 77.50 206 ARG A C 1
ATOM 1552 O O . ARG A 1 206 ? 1.938 5.941 -1.159 1.00 77.50 206 ARG A O 1
ATOM 1559 N N . ALA A 1 207 ? 3.009 6.919 0.571 1.00 78.62 207 ALA A N 1
ATOM 1560 C CA . ALA A 1 207 ? 2.060 6.513 1.593 1.00 78.62 207 ALA A CA 1
ATOM 1561 C C . ALA A 1 207 ? 0.947 7.553 1.753 1.00 78.62 207 ALA A C 1
ATOM 1563 O O . ALA A 1 207 ? 1.136 8.739 1.452 1.00 78.62 207 ALA A O 1
ATOM 1564 N N . GLY A 1 208 ? -0.215 7.116 2.224 1.00 74.12 208 GLY A N 1
ATOM 1565 C CA . GLY A 1 208 ? -1.339 8.011 2.461 1.00 74.12 208 GLY A CA 1
ATOM 1566 C C . GLY A 1 208 ? -2.362 7.399 3.400 1.00 74.12 208 GLY A C 1
ATOM 1567 O O . GLY A 1 208 ? -3.001 6.415 3.047 1.00 74.12 208 GLY A O 1
ATOM 1568 N N . ALA A 1 209 ? -2.590 8.048 4.546 1.00 63.84 209 ALA A N 1
ATOM 1569 C CA . ALA A 1 209 ? -3.592 7.645 5.541 1.00 63.84 209 ALA A CA 1
ATOM 1570 C C . ALA A 1 209 ? -4.973 7.355 4.918 1.00 63.84 209 ALA A C 1
ATOM 1572 O O . ALA A 1 209 ? -5.673 6.426 5.308 1.00 63.84 209 ALA A O 1
ATOM 1573 N N . SER A 1 210 ? -5.345 8.093 3.866 1.00 75.19 210 SER A N 1
ATOM 1574 C CA . SER A 1 210 ? -6.611 7.908 3.151 1.00 75.19 210 SER A CA 1
ATOM 1575 C C . SER A 1 210 ? -6.768 6.557 2.444 1.00 75.19 210 SER A C 1
ATOM 1577 O O . SER A 1 210 ? -7.881 6.226 2.056 1.00 75.19 210 SER A O 1
ATOM 1579 N N . PHE A 1 211 ? -5.692 5.801 2.207 1.00 81.56 211 PHE A N 1
ATOM 1580 C CA . PHE A 1 211 ? -5.766 4.537 1.464 1.00 81.56 211 PHE A CA 1
ATOM 1581 C C . PHE A 1 211 ? -6.321 3.374 2.289 1.00 81.56 211 PHE A C 1
ATOM 1583 O O . PHE A 1 211 ? -6.853 2.426 1.710 1.00 81.56 211 PHE A O 1
ATOM 1590 N N . ALA A 1 212 ? -6.225 3.460 3.616 1.00 91.00 212 ALA A N 1
ATOM 1591 C CA . ALA A 1 212 ? -6.713 2.435 4.531 1.00 91.00 212 ALA A CA 1
ATOM 1592 C C . ALA A 1 212 ? -7.481 3.008 5.726 1.00 91.00 212 ALA A C 1
ATOM 1594 O O . ALA A 1 212 ? -7.718 2.280 6.680 1.00 91.00 212 ALA A O 1
ATOM 1595 N N . LEU A 1 213 ? -7.875 4.285 5.714 1.00 95.06 213 LEU A N 1
ATOM 1596 C CA . LEU A 1 213 ? -8.658 4.865 6.805 1.00 95.06 213 LEU A CA 1
ATOM 1597 C C . LEU A 1 213 ? -10.014 4.159 6.931 1.00 95.06 213 LEU A C 1
ATOM 1599 O O . LEU A 1 213 ? -10.883 4.324 6.076 1.00 95.06 213 LEU A O 1
ATOM 1603 N N . ALA A 1 214 ? -10.216 3.440 8.033 1.00 97.06 214 ALA A N 1
ATOM 1604 C CA . ALA A 1 214 ? -11.523 2.921 8.409 1.00 97.06 214 ALA A CA 1
ATOM 1605 C C . ALA A 1 214 ? -12.301 3.975 9.199 1.00 97.06 214 ALA A C 1
ATOM 1607 O O . ALA A 1 214 ? -13.433 4.304 8.847 1.00 97.06 214 ALA A O 1
ATOM 1608 N N . ILE A 1 215 ? -11.694 4.528 10.255 1.00 97.94 215 ILE A N 1
ATOM 1609 C CA . ILE A 1 215 ? -12.338 5.532 11.108 1.00 97.94 215 ILE A CA 1
ATOM 1610 C C . ILE A 1 215 ? -11.323 6.581 11.554 1.00 97.94 215 ILE A C 1
ATOM 1612 O O . ILE A 1 215 ? -10.303 6.257 12.153 1.00 97.94 215 ILE A O 1
ATOM 1616 N N . GLY A 1 216 ? -11.623 7.851 11.297 1.00 96.94 216 GLY A N 1
ATOM 1617 C CA . GLY A 1 216 ? -10.903 8.982 11.878 1.00 96.94 216 GLY A CA 1
ATOM 1618 C C . GLY A 1 216 ? -11.760 9.626 12.955 1.00 96.94 216 GLY A C 1
ATOM 1619 O O . GLY A 1 216 ? -12.893 10.002 12.676 1.00 96.94 216 GLY A O 1
ATOM 1620 N N . TRP A 1 217 ? -11.241 9.776 14.168 1.00 97.00 217 TRP A N 1
ATOM 1621 C CA . TRP A 1 217 ? -11.936 10.407 15.291 1.00 97.00 217 TRP A CA 1
ATOM 1622 C C . TRP A 1 217 ? -11.062 11.493 15.914 1.00 97.00 217 TRP A C 1
ATOM 1624 O O . TRP A 1 217 ? -9.847 11.335 16.032 1.00 97.00 217 TRP A O 1
ATOM 1634 N N . ARG A 1 218 ? -11.671 12.611 16.311 1.00 96.25 218 ARG A N 1
ATOM 1635 C CA . ARG A 1 218 ? -10.983 13.734 16.948 1.00 96.25 218 ARG A CA 1
ATOM 1636 C C . ARG A 1 218 ? -11.848 14.376 18.020 1.00 96.25 218 ARG A C 1
ATOM 1638 O O . ARG A 1 218 ? -13.029 14.623 17.787 1.00 96.25 218 ARG A O 1
ATOM 1645 N N . ASP A 1 219 ? -11.220 14.735 19.132 1.00 95.50 219 ASP A N 1
ATOM 1646 C CA . ASP A 1 219 ? -11.767 15.516 20.232 1.00 95.50 219 ASP A CA 1
ATOM 1647 C C . ASP A 1 219 ? -10.772 16.601 20.676 1.00 95.50 219 ASP A C 1
ATOM 1649 O O . ASP A 1 219 ? -9.820 16.367 21.422 1.00 95.50 219 ASP A O 1
ATOM 1653 N N . ASP A 1 220 ? -11.025 17.836 20.244 1.00 93.62 220 ASP A N 1
ATOM 1654 C CA . ASP A 1 220 ? -10.224 19.010 20.602 1.00 93.62 220 ASP A CA 1
ATOM 1655 C C . ASP A 1 220 ? -10.440 19.455 22.063 1.00 93.62 220 ASP A C 1
ATOM 1657 O O . ASP A 1 220 ? -9.752 20.356 22.552 1.00 93.62 220 ASP A O 1
ATOM 1661 N N . THR A 1 221 ? -11.413 18.869 22.765 1.00 91.25 221 THR A N 1
ATOM 1662 C CA . THR A 1 221 ? -11.687 19.136 24.184 1.00 91.25 221 THR A CA 1
ATOM 1663 C C . THR A 1 221 ? -10.890 18.223 25.109 1.00 91.25 221 THR A C 1
ATOM 1665 O O . THR A 1 221 ? -10.682 18.573 26.275 1.00 91.25 221 THR A O 1
ATOM 1668 N N . ALA A 1 222 ? -10.408 17.092 24.589 1.00 86.81 222 ALA A N 1
ATOM 1669 C CA . ALA A 1 222 ? -9.650 16.119 25.349 1.00 86.81 222 ALA A CA 1
ATOM 1670 C C . ALA A 1 222 ? -8.268 16.665 25.752 1.00 86.81 222 ALA A C 1
ATOM 1672 O O . ALA A 1 222 ? -7.531 17.288 24.973 1.00 86.81 222 ALA A O 1
ATOM 1673 N N . SER A 1 223 ? -7.899 16.426 27.012 1.00 81.62 223 SER A N 1
ATOM 1674 C CA . SER A 1 223 ? -6.577 16.779 27.538 1.00 81.62 223 SER A CA 1
ATOM 1675 C C . SER A 1 223 ? -5.486 15.798 27.103 1.00 81.62 223 SER A C 1
ATOM 1677 O O . SER A 1 223 ? -4.323 16.194 27.026 1.00 81.62 223 SER A O 1
ATOM 1679 N N . THR A 1 224 ? -5.858 14.550 26.812 1.00 81.06 224 THR A N 1
ATOM 1680 C CA . THR A 1 224 ? -4.999 13.450 26.347 1.00 81.06 224 THR A CA 1
ATOM 1681 C C . THR A 1 224 ? -5.632 12.796 25.112 1.00 81.06 224 THR A C 1
ATOM 1683 O O . THR A 1 224 ? -6.833 12.930 24.915 1.00 81.06 224 THR A O 1
ATOM 1686 N N . CYS A 1 225 ? -4.810 12.188 24.244 1.00 82.44 225 CYS A N 1
ATOM 1687 C CA . CYS A 1 225 ? -5.190 11.515 22.985 1.00 82.44 225 CYS A CA 1
ATOM 1688 C C . CYS A 1 225 ? -6.341 12.204 22.218 1.00 82.44 225 CYS A C 1
ATOM 1690 O O . CYS A 1 225 ? -7.473 11.731 22.189 1.00 82.44 225 CYS A O 1
ATOM 1692 N N . ARG A 1 226 ? -6.047 13.352 21.601 1.00 91.56 226 ARG A N 1
ATOM 1693 C CA . ARG A 1 226 ? -7.025 14.186 20.888 1.00 91.56 226 ARG A CA 1
ATOM 1694 C C . ARG A 1 226 ? -7.529 13.584 19.588 1.00 91.56 226 ARG A C 1
ATOM 1696 O O . ARG A 1 226 ? -8.556 14.036 19.102 1.00 91.56 226 ARG A O 1
ATOM 1703 N N . SER A 1 227 ? -6.822 12.638 18.989 1.00 93.75 227 SER A N 1
ATOM 1704 C CA . SER A 1 227 ? -7.285 11.973 17.774 1.00 93.75 227 SER A CA 1
ATOM 1705 C C . SER A 1 227 ? -6.904 10.507 17.753 1.00 93.75 227 SER A C 1
ATOM 1707 O O . SER A 1 227 ? -5.907 10.097 18.350 1.00 93.75 227 SER A O 1
ATOM 1709 N N . VAL A 1 228 ? -7.725 9.732 17.050 1.00 94.62 228 VAL A N 1
ATOM 1710 C CA . VAL A 1 228 ? -7.491 8.328 16.734 1.00 94.62 228 VAL A CA 1
ATOM 1711 C C . VAL A 1 228 ? -7.712 8.131 15.242 1.00 94.62 228 VAL A C 1
ATOM 1713 O O . VAL A 1 228 ? -8.750 8.520 14.708 1.00 94.62 228 VAL A O 1
ATOM 1716 N N . GLU A 1 229 ? -6.742 7.518 14.582 1.00 94.69 229 GLU A N 1
ATOM 1717 C CA . GLU A 1 229 ? -6.851 7.035 13.212 1.00 94.69 229 GLU A CA 1
ATOM 1718 C C . GLU A 1 229 ? -6.830 5.512 13.245 1.00 94.69 229 GLU A C 1
ATOM 1720 O O . GLU A 1 229 ? -5.819 4.917 13.604 1.00 94.69 229 GLU A O 1
ATOM 1725 N N . LEU A 1 230 ? -7.946 4.880 12.897 1.00 95.56 230 LEU A N 1
ATOM 1726 C CA . LEU A 1 230 ? -8.054 3.434 12.780 1.00 95.56 230 LEU A CA 1
ATOM 1727 C C . LEU A 1 230 ? -8.036 3.029 11.309 1.00 95.56 230 LEU A C 1
ATOM 1729 O O . LEU A 1 230 ? -8.857 3.509 10.522 1.00 95.56 230 LEU A O 1
ATOM 1733 N N . GLN A 1 231 ? -7.140 2.111 10.961 1.00 95.38 231 GLN A N 1
ATOM 1734 C CA . GLN A 1 231 ? -7.010 1.579 9.608 1.00 95.38 231 GLN A CA 1
ATOM 1735 C C . GLN A 1 231 ? -7.833 0.295 9.404 1.00 95.38 231 GLN A C 1
ATOM 1737 O O . GLN A 1 231 ? -8.191 -0.381 10.369 1.00 95.38 231 GLN A O 1
ATOM 1742 N N . THR A 1 232 ? -8.147 -0.054 8.152 1.00 95.88 232 THR A N 1
ATOM 1743 C CA . THR A 1 232 ? -8.995 -1.209 7.782 1.00 95.88 232 THR A CA 1
ATOM 1744 C C . THR A 1 232 ? -8.434 -2.552 8.239 1.00 95.88 232 THR A C 1
ATOM 1746 O O . THR A 1 232 ? -9.189 -3.500 8.417 1.00 95.88 232 THR A O 1
ATOM 1749 N N . PHE A 1 233 ? -7.132 -2.641 8.490 1.00 94.69 233 PHE A N 1
ATOM 1750 C CA . PHE A 1 233 ? -6.479 -3.829 9.039 1.00 94.69 233 PHE A CA 1
ATOM 1751 C C . PHE A 1 233 ? -6.329 -3.798 10.573 1.00 94.69 233 PHE A C 1
ATOM 1753 O O . PHE A 1 233 ? -5.589 -4.588 11.148 1.00 94.69 233 PHE A O 1
ATOM 1760 N N . GLY A 1 234 ? -7.015 -2.881 11.264 1.00 94.75 234 GLY A N 1
ATOM 1761 C CA . GLY A 1 234 ? -7.090 -2.879 12.727 1.00 94.75 234 GLY A CA 1
ATOM 1762 C C . GLY A 1 234 ? -5.917 -2.220 13.452 1.00 94.75 234 GLY A C 1
ATOM 1763 O O . GLY A 1 234 ? -5.773 -2.405 14.659 1.00 94.75 234 GLY A O 1
ATOM 1764 N N . LEU A 1 235 ? -5.079 -1.445 12.761 1.00 93.19 235 LEU A N 1
ATOM 1765 C CA . LEU A 1 235 ? -4.050 -0.625 13.401 1.00 93.19 235 LEU A CA 1
ATOM 1766 C C . LEU A 1 235 ? -4.616 0.755 13.754 1.00 93.19 235 LEU A C 1
ATOM 1768 O O . LEU A 1 235 ? -5.054 1.496 12.875 1.00 93.19 235 LEU A O 1
ATOM 1772 N N . ALA A 1 236 ? -4.603 1.094 15.041 1.00 93.44 236 ALA A N 1
ATOM 1773 C CA . ALA A 1 236 ? -5.039 2.380 15.564 1.00 93.44 236 ALA A CA 1
ATOM 1774 C C . ALA A 1 236 ? -3.845 3.242 15.997 1.00 93.44 236 ALA A C 1
ATOM 1776 O O . ALA A 1 236 ? -3.126 2.908 16.946 1.00 93.44 236 ALA A O 1
ATOM 1777 N N . PHE A 1 237 ? -3.683 4.385 15.337 1.00 91.00 237 PHE A N 1
ATOM 1778 C CA . PHE A 1 237 ? -2.779 5.463 15.727 1.00 91.00 237 PHE A CA 1
ATOM 1779 C C . PHE A 1 237 ? -3.516 6.437 16.630 1.00 91.00 237 PHE A C 1
ATOM 1781 O O . PHE A 1 237 ? -4.674 6.766 16.382 1.00 91.00 237 PHE A O 1
ATOM 1788 N N . ARG A 1 238 ? -2.855 6.920 17.678 1.00 91.31 238 ARG A N 1
ATOM 1789 C CA . ARG A 1 238 ? -3.442 7.882 18.614 1.00 91.31 238 ARG A CA 1
ATOM 1790 C C . ARG A 1 238 ? -2.525 9.076 18.711 1.00 91.31 238 ARG A C 1
ATOM 1792 O O . ARG A 1 238 ? -1.332 8.904 18.879 1.00 91.31 238 ARG A O 1
ATOM 1799 N N . GLU A 1 239 ? -3.056 10.286 18.659 1.00 89.00 239 GLU A N 1
ATOM 1800 C CA . GLU A 1 239 ? -2.240 11.494 18.764 1.00 89.00 239 GLU A CA 1
ATOM 1801 C C . GLU A 1 239 ? -2.781 12.421 19.852 1.00 89.00 239 GLU A C 1
ATOM 1803 O O . GLU A 1 239 ? -3.992 12.556 20.009 1.00 89.00 239 GLU A O 1
ATOM 1808 N N . PRO A 1 240 ? -1.916 13.082 20.641 1.00 89.62 240 PRO A N 1
ATOM 1809 C CA . PRO A 1 240 ? -0.450 13.005 20.632 1.00 89.62 240 PRO A CA 1
ATOM 1810 C C . PRO A 1 240 ? 0.101 11.822 21.457 1.00 89.62 240 PRO A C 1
ATOM 1812 O O . PRO A 1 240 ? 1.230 11.876 21.943 1.00 89.62 240 PRO A O 1
ATOM 1815 N N . CYS A 1 241 ? -0.712 10.800 21.716 1.00 87.06 241 CYS A N 1
ATOM 1816 C CA . CYS A 1 241 ? -0.318 9.690 22.573 1.00 87.06 241 CYS A CA 1
ATOM 1817 C C . CYS A 1 241 ? 0.726 8.797 21.894 1.00 87.06 241 CYS A C 1
ATOM 1819 O O . CYS A 1 241 ? 0.595 8.493 20.718 1.00 87.06 241 CYS A O 1
ATOM 1821 N N . PRO A 1 242 ? 1.783 8.364 22.595 1.00 83.12 242 PRO A N 1
ATOM 1822 C CA . PRO A 1 242 ? 2.741 7.453 21.995 1.00 83.12 242 PRO A CA 1
ATOM 1823 C C . PRO A 1 242 ? 2.124 6.064 21.781 1.00 83.12 242 PRO A C 1
ATOM 1825 O O . PRO A 1 242 ? 1.296 5.602 22.571 1.00 83.12 242 PRO A O 1
ATOM 1828 N N . GLY A 1 243 ? 2.619 5.380 20.751 1.00 81.81 243 GLY A N 1
ATOM 1829 C CA . GLY A 1 243 ? 2.315 3.982 20.466 1.00 81.81 243 GLY A CA 1
ATOM 1830 C C . GLY A 1 243 ? 1.104 3.767 19.562 1.00 81.81 243 GLY A C 1
ATOM 1831 O O . GLY A 1 243 ? 0.298 4.663 19.311 1.00 81.81 243 GLY A O 1
ATOM 1832 N N . VAL A 1 244 ? 0.995 2.530 19.093 1.00 87.19 244 VAL A N 1
ATOM 1833 C CA . VAL A 1 244 ? -0.111 2.026 18.279 1.00 87.19 244 VAL A CA 1
ATOM 1834 C C . VAL A 1 244 ? -0.884 0.966 19.058 1.00 87.19 244 VAL A C 1
ATOM 1836 O O . VAL A 1 244 ? -0.344 0.335 19.971 1.00 87.19 244 VAL A O 1
ATOM 1839 N N . ARG A 1 245 ? -2.153 0.761 18.708 1.00 89.62 245 ARG A N 1
ATOM 1840 C CA . ARG A 1 245 ? -2.968 -0.351 19.211 1.00 89.62 245 ARG A CA 1
ATOM 1841 C C . ARG A 1 245 ? -3.372 -1.227 18.035 1.00 89.62 245 ARG A C 1
ATOM 1843 O O . ARG A 1 245 ? -3.862 -0.713 17.038 1.00 89.62 245 ARG A O 1
ATOM 1850 N N . ILE A 1 246 ? -3.171 -2.532 18.165 1.00 91.31 246 ILE A N 1
ATOM 1851 C CA . ILE A 1 246 ? -3.642 -3.523 17.195 1.00 91.31 246 ILE A CA 1
ATOM 1852 C C . ILE A 1 246 ? -4.915 -4.138 17.771 1.00 91.31 246 ILE A C 1
ATOM 1854 O O . ILE A 1 246 ? -4.919 -4.562 18.929 1.00 91.31 246 ILE A O 1
ATOM 1858 N N . LEU A 1 247 ? -5.995 -4.125 16.995 1.00 94.06 247 LEU A N 1
ATOM 1859 C CA . LEU A 1 247 ? -7.271 -4.722 17.382 1.00 94.06 247 LEU A CA 1
ATOM 1860 C C . LEU A 1 247 ? -7.157 -6.249 17.476 1.00 94.06 247 LEU A C 1
ATOM 1862 O O . LEU A 1 247 ? -6.515 -6.881 16.641 1.00 94.06 247 LEU A O 1
ATOM 1866 N N . GLY A 1 248 ? -7.806 -6.846 18.478 1.00 92.56 248 GLY A N 1
ATOM 1867 C CA . GLY A 1 248 ? -7.943 -8.305 18.559 1.00 92.56 248 GLY A CA 1
ATOM 1868 C C . GLY A 1 248 ? -9.066 -8.849 17.667 1.00 92.56 248 GLY A C 1
ATOM 1869 O O . GLY A 1 248 ? -9.900 -8.091 17.179 1.00 92.56 248 GLY A O 1
ATOM 1870 N N . GLU A 1 249 ? -9.160 -10.177 17.532 1.00 91.81 249 GLU A N 1
ATOM 1871 C CA . GLU A 1 249 ? -10.140 -10.870 16.664 1.00 91.81 249 GLU A CA 1
ATOM 1872 C C . GLU A 1 249 ? -11.588 -10.367 16.842 1.00 91.81 249 GLU A C 1
ATOM 1874 O O . GLU A 1 249 ? -12.281 -10.081 15.871 1.00 91.81 249 GLU A O 1
ATOM 1879 N N . ALA A 1 250 ? -12.058 -10.208 18.085 1.00 96.00 250 ALA A N 1
ATOM 1880 C CA . ALA A 1 250 ? -13.427 -9.751 18.350 1.00 96.00 250 ALA A CA 1
ATOM 1881 C C . ALA A 1 250 ? -13.666 -8.287 17.936 1.00 96.00 250 ALA A C 1
ATOM 1883 O O . ALA A 1 250 ? -14.773 -7.925 17.542 1.00 96.00 250 ALA A O 1
ATOM 1884 N N . GLU A 1 251 ? -12.636 -7.447 18.034 1.00 97.00 251 GLU A N 1
ATOM 1885 C CA . GLU A 1 251 ? -12.700 -6.042 17.634 1.00 97.00 251 GLU A CA 1
ATOM 1886 C C . GLU A 1 251 ? -12.601 -5.901 16.114 1.00 97.00 251 GLU A C 1
ATOM 1888 O O . GLU A 1 251 ? -13.321 -5.090 15.536 1.00 97.00 251 GLU A O 1
ATOM 1893 N N . LEU A 1 252 ? -11.778 -6.730 15.462 1.00 96.94 252 LEU A N 1
ATOM 1894 C CA . LEU A 1 252 ? -11.739 -6.848 14.005 1.00 96.94 252 LEU A CA 1
ATOM 1895 C C . LEU A 1 252 ? -13.098 -7.302 13.458 1.00 96.94 252 LEU A C 1
ATOM 1897 O O . LEU A 1 252 ? -13.639 -6.643 12.576 1.00 96.94 252 LEU A O 1
ATOM 1901 N N . ALA A 1 253 ? -13.710 -8.339 14.042 1.00 97.56 253 ALA A N 1
ATOM 1902 C CA . ALA A 1 253 ? -15.053 -8.787 13.664 1.00 97.56 253 ALA A CA 1
ATOM 1903 C C . ALA A 1 253 ? -16.092 -7.654 13.756 1.00 97.56 253 ALA A C 1
ATOM 1905 O O . ALA A 1 253 ? -16.949 -7.504 12.882 1.00 97.56 253 ALA A O 1
ATOM 1906 N N . GLN A 1 254 ? -16.024 -6.839 14.816 1.00 98.25 254 GLN A N 1
ATOM 1907 C CA . GLN A 1 254 ? -16.907 -5.685 14.983 1.00 98.25 254 GLN A CA 1
ATOM 1908 C C . GLN A 1 254 ? -16.647 -4.616 13.913 1.00 98.25 254 GLN A C 1
ATOM 1910 O O . GLN A 1 254 ? -17.595 -4.157 13.272 1.00 98.25 254 GLN A O 1
ATOM 1915 N N . LEU A 1 255 ? -15.378 -4.260 13.685 1.00 98.25 255 LEU A N 1
ATOM 1916 C CA . LEU A 1 255 ? -14.969 -3.294 12.668 1.00 98.25 255 LEU A CA 1
ATOM 1917 C C . LEU A 1 255 ? -15.450 -3.715 11.275 1.00 98.25 255 LEU A C 1
ATOM 1919 O O . LEU A 1 255 ? -16.100 -2.929 10.586 1.00 98.25 255 LEU A O 1
ATOM 1923 N N . TYR A 1 256 ? -15.184 -4.957 10.876 1.00 97.94 256 TYR A N 1
ATOM 1924 C CA . TYR A 1 256 ? -15.585 -5.492 9.579 1.00 97.94 256 TYR A CA 1
ATOM 1925 C C . TYR A 1 256 ? -17.098 -5.590 9.430 1.00 97.94 256 TYR A C 1
ATOM 1927 O O . TYR A 1 256 ? -17.641 -5.197 8.398 1.00 97.94 256 TYR A O 1
ATOM 1935 N N . GLY A 1 257 ? -17.803 -5.985 10.494 1.00 98.25 257 GLY A N 1
ATOM 1936 C CA . GLY A 1 257 ? -19.262 -5.957 10.523 1.00 98.25 257 GLY A CA 1
ATOM 1937 C C . GLY A 1 257 ? -19.846 -4.568 10.240 1.00 98.25 257 GLY A C 1
ATOM 1938 O O . GLY A 1 257 ? -20.909 -4.468 9.622 1.00 98.25 257 GLY A O 1
ATOM 1939 N N . TRP A 1 258 ? -19.164 -3.496 10.655 1.00 98.62 258 TRP A N 1
ATOM 1940 C CA . TRP A 1 258 ? -19.550 -2.127 10.318 1.00 98.62 258 TRP A CA 1
ATOM 1941 C C . TRP A 1 258 ? -19.133 -1.720 8.904 1.00 98.62 258 TRP A C 1
ATOM 1943 O O . TRP A 1 258 ? -19.970 -1.179 8.179 1.00 98.62 258 TRP A O 1
ATOM 1953 N N . LEU A 1 259 ? -17.879 -1.969 8.510 1.00 98.12 259 LEU A N 1
ATOM 1954 C CA . LEU A 1 259 ? -17.336 -1.582 7.200 1.00 98.12 259 LEU A CA 1
ATOM 1955 C C . LEU A 1 259 ? -18.127 -2.203 6.041 1.00 98.12 259 LEU A C 1
ATOM 1957 O O . LEU A 1 259 ? -18.452 -1.502 5.082 1.00 98.12 259 LEU A O 1
ATOM 1961 N N . ASP A 1 260 ? -18.505 -3.476 6.179 1.00 97.81 260 ASP A N 1
ATOM 1962 C CA . ASP A 1 260 ? -19.226 -4.235 5.153 1.00 97.81 260 ASP A CA 1
ATOM 1963 C C . ASP A 1 260 ? -20.699 -3.837 5.041 1.00 97.81 260 ASP A C 1
ATOM 1965 O O . ASP A 1 260 ? -21.309 -3.952 3.975 1.00 97.81 260 ASP A O 1
ATOM 1969 N N . ARG A 1 261 ? -21.303 -3.402 6.152 1.00 98.50 261 ARG A N 1
ATOM 1970 C CA . ARG A 1 261 ? -22.739 -3.113 6.213 1.00 98.50 261 ARG A CA 1
ATOM 1971 C C . ARG A 1 261 ? -23.047 -1.674 5.844 1.00 98.50 261 ARG A C 1
ATOM 1973 O O . ARG A 1 261 ? -23.955 -1.432 5.045 1.00 98.50 261 ARG A O 1
ATOM 1980 N N . TYR A 1 262 ? -22.310 -0.727 6.413 1.00 98.69 262 TYR A N 1
ATOM 1981 C CA . TYR A 1 262 ? -22.687 0.679 6.376 1.00 98.69 262 TYR A CA 1
ATOM 1982 C C . TYR A 1 262 ? -21.904 1.480 5.337 1.00 98.69 262 TYR A C 1
ATOM 1984 O O . TYR A 1 262 ? -20.711 1.274 5.130 1.00 98.69 262 TYR A O 1
ATOM 1992 N N . ALA A 1 263 ? -22.590 2.428 4.703 1.00 98.50 263 ALA A N 1
ATOM 1993 C CA . ALA A 1 263 ? -21.985 3.447 3.860 1.00 98.50 263 ALA A CA 1
ATOM 1994 C C . ALA A 1 263 ? -21.187 4.455 4.703 1.00 98.50 263 ALA A C 1
ATOM 1996 O O . ALA A 1 263 ? -21.425 4.615 5.902 1.00 98.50 263 ALA A O 1
ATOM 1997 N N . SER A 1 264 ? -20.275 5.184 4.059 1.00 98.19 264 SER A N 1
ATOM 1998 C CA . SER A 1 264 ? -19.495 6.242 4.703 1.00 98.19 264 SER A CA 1
ATOM 1999 C C . SER A 1 264 ? -20.370 7.363 5.274 1.00 98.19 264 SER A C 1
ATOM 2001 O O . SER A 1 264 ? -21.340 7.784 4.633 1.00 98.19 264 SER A O 1
ATOM 2003 N N . PHE A 1 265 ? -19.987 7.917 6.423 1.00 98.44 265 PHE A N 1
ATOM 2004 C CA . PHE A 1 265 ? -20.653 9.077 7.016 1.00 98.44 265 PHE A CA 1
ATOM 2005 C C . PHE A 1 265 ? -19.688 9.931 7.848 1.00 98.44 265 PHE A C 1
ATOM 2007 O O . PHE A 1 265 ? -18.604 9.492 8.230 1.00 98.44 265 PHE A O 1
ATOM 2014 N N . GLU A 1 266 ? -20.110 11.159 8.148 1.00 98.25 266 GLU A N 1
ATOM 2015 C CA . GLU A 1 266 ? -19.396 12.080 9.032 1.00 98.25 266 GLU A CA 1
ATOM 2016 C C . GLU A 1 266 ? -20.302 12.514 10.182 1.00 98.25 266 GLU A C 1
ATOM 2018 O O . GLU A 1 266 ? -21.480 12.816 9.974 1.00 98.25 266 GLU A O 1
ATOM 2023 N N . LEU A 1 267 ? -19.738 12.593 11.384 1.00 98.00 267 LEU A N 1
ATOM 2024 C CA . LEU A 1 267 ? -20.407 13.107 12.575 1.00 98.00 267 LEU A CA 1
ATOM 2025 C C . LEU A 1 267 ? -19.641 14.296 13.138 1.00 98.00 267 LEU A C 1
ATOM 2027 O O . LEU A 1 267 ? -18.410 14.358 13.082 1.00 98.00 267 LEU A O 1
ATOM 2031 N N . ARG A 1 268 ? -20.386 15.228 13.730 1.00 97.69 268 ARG A N 1
ATOM 2032 C CA . ARG A 1 268 ? -19.846 16.377 14.456 1.00 97.69 268 ARG A CA 1
ATOM 2033 C C . ARG A 1 268 ? -20.517 16.489 15.813 1.00 97.69 268 ARG A C 1
ATOM 2035 O O . ARG A 1 268 ? -21.730 16.315 15.925 1.00 97.69 268 ARG A O 1
ATOM 2042 N N . GLY A 1 269 ? -19.716 16.784 16.831 1.00 93.69 269 GLY A N 1
ATOM 2043 C CA . GLY A 1 269 ? -20.215 17.078 18.169 1.00 93.69 269 GLY A CA 1
ATOM 2044 C C . GLY A 1 269 ? -20.937 18.436 18.232 1.00 93.69 269 GLY A C 1
ATOM 2045 O O . GLY A 1 269 ? -20.820 19.239 17.306 1.00 93.69 269 GLY A O 1
ATOM 2046 N N . PRO A 1 270 ? -21.634 18.746 19.341 1.00 87.94 270 PRO A N 1
ATOM 2047 C CA . PRO A 1 270 ? -22.469 19.949 19.480 1.00 87.94 270 PRO A CA 1
ATOM 2048 C C . PRO A 1 270 ? -21.763 21.292 19.227 1.00 87.94 270 PRO A C 1
ATOM 2050 O O . PRO A 1 270 ? -22.417 22.259 18.845 1.00 87.94 270 PRO A O 1
ATOM 2053 N N . ASP A 1 271 ? -20.441 21.342 19.424 1.00 90.88 271 ASP A N 1
ATOM 2054 C CA . ASP A 1 271 ? -19.621 22.552 19.283 1.00 90.88 271 ASP A CA 1
ATOM 2055 C C . ASP A 1 271 ? -18.604 22.464 18.125 1.00 90.88 271 ASP A C 1
ATOM 2057 O O . ASP A 1 271 ? -17.648 23.238 18.107 1.00 90.88 271 ASP A O 1
ATOM 2061 N N . ASP A 1 272 ? -18.709 21.474 17.228 1.00 92.12 272 ASP A N 1
ATOM 2062 C CA . ASP A 1 272 ? -17.703 21.157 16.188 1.00 92.12 272 ASP A CA 1
ATOM 2063 C C . ASP A 1 272 ? -16.282 20.850 16.714 1.00 92.12 272 ASP A C 1
ATOM 2065 O O . ASP A 1 272 ? -15.349 20.629 15.941 1.00 92.12 272 ASP A O 1
ATOM 2069 N N . ARG A 1 273 ? -16.109 20.785 18.039 1.00 94.06 273 ARG A N 1
ATOM 2070 C CA . ARG A 1 273 ? -14.846 20.425 18.703 1.00 94.06 273 ARG A CA 1
ATOM 2071 C C . ARG A 1 273 ? -14.562 18.928 18.674 1.00 94.06 273 ARG A C 1
ATOM 2073 O O . ARG A 1 273 ? -13.453 18.519 18.992 1.00 94.06 273 ARG A O 1
ATOM 2080 N N . GLN A 1 274 ? -15.553 18.128 18.304 1.00 96.19 274 GLN A N 1
ATOM 2081 C CA . GLN A 1 274 ? -15.393 16.705 18.065 1.00 96.19 274 GLN A CA 1
ATOM 2082 C C . GLN A 1 274 ? -15.865 16.387 16.653 1.00 96.19 274 GLN A C 1
ATOM 2084 O O . GLN A 1 274 ? -16.880 16.929 16.203 1.00 96.19 274 GLN A O 1
ATOM 2089 N N . ALA A 1 275 ? -15.153 15.506 15.967 1.00 97.44 275 ALA A N 1
ATOM 2090 C CA . ALA A 1 275 ? -15.509 15.069 14.628 1.00 97.44 275 ALA A CA 1
ATOM 2091 C C . ALA A 1 275 ? -15.130 13.605 14.428 1.00 97.44 275 ALA A C 1
ATOM 2093 O O . ALA A 1 275 ? -14.113 13.148 14.950 1.00 97.44 275 ALA A O 1
ATOM 2094 N N . MET A 1 276 ? -15.926 12.902 13.631 1.00 98.00 276 MET A N 1
ATOM 2095 C CA . MET A 1 276 ? -15.628 11.543 13.209 1.00 98.00 276 MET A CA 1
ATOM 2096 C C . MET A 1 276 ? -15.942 11.372 11.729 1.00 98.00 276 MET A C 1
ATOM 2098 O O . MET A 1 276 ? -16.974 11.846 11.257 1.00 98.00 276 MET A O 1
ATOM 2102 N N . VAL A 1 277 ? -15.065 10.673 11.020 1.00 98.12 277 VAL A N 1
ATOM 2103 C CA . VAL A 1 277 ? -15.265 10.208 9.649 1.00 98.12 277 VAL A CA 1
ATOM 2104 C C . VAL A 1 277 ? -15.237 8.688 9.681 1.00 98.12 277 VAL A C 1
ATOM 2106 O O . VAL A 1 277 ? -14.290 8.107 10.206 1.00 98.12 277 VAL A O 1
ATOM 2109 N N . PHE A 1 278 ? -16.262 8.053 9.123 1.00 98.25 278 PHE A N 1
ATOM 2110 C CA . PHE A 1 278 ? -16.351 6.607 8.958 1.00 98.25 278 PHE A CA 1
ATOM 2111 C C . PHE A 1 278 ? -16.281 6.253 7.469 1.00 98.25 278 PHE A C 1
ATOM 2113 O O . PHE A 1 278 ? -17.097 6.729 6.678 1.00 98.25 278 PHE A O 1
ATOM 2120 N N . GLY A 1 279 ? -15.309 5.423 7.092 1.00 97.00 279 GLY A N 1
ATOM 2121 C CA . GLY A 1 279 ? -14.989 5.015 5.722 1.00 97.00 279 GLY A CA 1
ATOM 2122 C C . GLY A 1 279 ? -15.636 3.698 5.287 1.00 97.00 279 GLY A C 1
ATOM 2123 O O . GLY A 1 279 ? -14.992 2.901 4.613 1.00 97.00 279 GLY A O 1
ATOM 2124 N N . GLY A 1 280 ? -16.881 3.433 5.692 1.00 97.06 280 GLY A N 1
ATOM 2125 C CA . GLY A 1 280 ? -17.588 2.207 5.310 1.00 97.06 280 GLY A CA 1
ATOM 2126 C C . GLY A 1 280 ? -17.840 2.082 3.806 1.00 97.06 280 GLY A C 1
ATOM 2127 O O . GLY A 1 280 ? -18.055 3.078 3.109 1.00 97.06 280 GLY A O 1
ATOM 2128 N N . HIS A 1 281 ? -17.842 0.843 3.318 1.00 96.19 281 HIS A N 1
ATOM 2129 C CA . HIS A 1 281 ? -18.050 0.486 1.910 1.00 96.19 281 HIS A CA 1
ATOM 2130 C C . HIS A 1 281 ? -19.336 -0.327 1.690 1.00 96.19 281 HIS A C 1
ATOM 2132 O O . HIS A 1 281 ? -19.585 -0.829 0.590 1.00 96.19 281 HIS A O 1
ATOM 2138 N N . GLY A 1 282 ? -20.159 -0.462 2.730 1.00 97.31 282 GLY A N 1
ATOM 2139 C CA . GLY A 1 282 ? -21.480 -1.056 2.645 1.00 97.31 282 GLY A CA 1
ATOM 2140 C C . GLY A 1 282 ? -22.514 -0.133 1.998 1.00 97.31 282 GLY A C 1
ATOM 2141 O O . GLY A 1 282 ? -22.252 1.019 1.649 1.00 97.31 282 GLY A O 1
ATOM 2142 N N . ALA A 1 283 ? -23.726 -0.656 1.830 1.00 98.12 283 ALA A N 1
ATOM 2143 C CA . ALA A 1 283 ? -24.819 0.057 1.167 1.00 98.12 283 ALA A CA 1
ATOM 2144 C C . ALA A 1 283 ? -25.842 0.660 2.145 1.00 98.12 283 ALA A C 1
ATOM 2146 O O . ALA A 1 283 ? -26.660 1.490 1.739 1.00 98.12 283 ALA A O 1
ATOM 2147 N N . GLU A 1 284 ? -25.843 0.238 3.412 1.00 98.50 284 GLU A N 1
ATOM 2148 C CA . GLU A 1 284 ? -26.842 0.668 4.390 1.00 98.50 284 GLU A CA 1
ATOM 2149 C C . GLU A 1 284 ? -26.463 2.008 5.028 1.00 98.50 284 GLU A C 1
ATOM 2151 O O . GLU A 1 284 ? -25.306 2.271 5.342 1.00 98.50 284 GLU A O 1
ATOM 2156 N N . ILE A 1 285 ? -27.446 2.873 5.270 1.00 98.44 285 ILE A N 1
ATOM 2157 C CA . ILE A 1 285 ? -27.219 4.097 6.045 1.00 98.44 285 ILE A CA 1
ATOM 2158 C C . ILE A 1 285 ? -27.330 3.730 7.525 1.00 98.44 285 ILE A C 1
ATOM 2160 O O . ILE A 1 285 ? -28.402 3.316 7.965 1.00 98.44 285 ILE A O 1
ATOM 2164 N N . ALA A 1 286 ? -26.245 3.899 8.284 1.00 98.44 286 ALA A N 1
ATOM 2165 C CA . ALA A 1 286 ? -26.253 3.690 9.730 1.00 98.44 286 ALA A CA 1
ATOM 2166 C C . ALA A 1 286 ? -27.272 4.623 10.402 1.00 98.44 286 ALA A C 1
ATOM 2168 O O . ALA A 1 286 ? -27.271 5.833 10.151 1.00 98.44 286 ALA A O 1
ATOM 2169 N N . ASP A 1 287 ? -28.135 4.073 11.257 1.00 98.31 287 ASP A N 1
ATOM 2170 C CA . ASP A 1 287 ? -29.069 4.878 12.042 1.00 98.31 287 ASP A CA 1
ATOM 2171 C C . ASP A 1 287 ? -28.337 5.665 13.153 1.00 98.31 287 ASP A C 1
ATOM 2173 O O . ASP A 1 287 ? -27.183 5.361 13.470 1.00 98.31 287 ASP A O 1
ATOM 2177 N N . PRO A 1 288 ? -28.968 6.690 13.762 1.00 97.94 288 PRO A N 1
ATOM 2178 C CA . PRO A 1 288 ? -28.311 7.505 14.784 1.00 97.94 288 PRO A CA 1
ATOM 2179 C C . PRO A 1 288 ? -27.794 6.719 15.999 1.00 97.94 288 PRO A C 1
ATOM 2181 O O . PRO A 1 288 ? -26.820 7.136 16.618 1.00 97.94 288 PRO A O 1
ATOM 2184 N N . GLY A 1 289 ? -28.432 5.600 16.355 1.00 98.25 289 GLY A N 1
ATOM 2185 C CA . GLY A 1 289 ? -27.989 4.746 17.456 1.00 98.25 289 GLY A CA 1
ATOM 2186 C C . GLY A 1 289 ? -26.693 4.021 17.110 1.00 98.25 289 GLY A C 1
ATOM 2187 O O . GLY A 1 289 ? -25.749 4.057 17.891 1.00 98.25 289 GLY A O 1
ATOM 2188 N N . THR A 1 290 ? -26.612 3.443 15.911 1.00 98.56 290 THR A N 1
ATOM 2189 C CA . THR A 1 290 ? -25.378 2.828 15.399 1.00 98.56 290 THR A CA 1
ATOM 2190 C C . THR A 1 290 ? -24.257 3.849 15.205 1.00 98.56 290 THR A C 1
ATOM 2192 O O . THR A 1 290 ? -23.108 3.585 15.544 1.00 98.56 290 THR A O 1
ATOM 2195 N N . GLN A 1 291 ? -24.574 5.036 14.686 1.00 98.50 291 GLN A N 1
ATOM 2196 C CA . GLN A 1 291 ? -23.608 6.128 14.552 1.00 98.50 291 GLN A CA 1
ATOM 2197 C C . GLN A 1 291 ? -22.995 6.505 15.908 1.00 98.50 291 GLN A C 1
ATOM 2199 O O . GLN A 1 291 ? -21.780 6.677 16.007 1.00 98.50 291 GLN A O 1
ATOM 2204 N N . GLN A 1 292 ? -23.825 6.577 16.955 1.00 97.88 292 GLN A N 1
ATOM 2205 C CA . GLN A 1 292 ? -23.363 6.826 18.319 1.00 97.88 292 GLN A CA 1
ATOM 2206 C C . GLN A 1 292 ? -22.558 5.648 18.885 1.00 97.88 292 GLN A C 1
ATOM 2208 O O . GLN A 1 292 ? -21.558 5.877 19.550 1.00 97.88 292 GLN A O 1
ATOM 2213 N N . GLU A 1 293 ? -22.941 4.403 18.595 1.00 98.31 293 GLU A N 1
ATOM 2214 C CA . GLU A 1 293 ? -22.188 3.210 19.006 1.00 98.31 293 GLU A CA 1
ATOM 2215 C C . GLU A 1 293 ? -20.752 3.228 18.458 1.00 98.31 293 GLU A C 1
ATOM 2217 O O . GLU A 1 293 ? -19.798 3.044 19.214 1.00 98.31 293 GLU A O 1
ATOM 2222 N N . ILE A 1 294 ? -20.590 3.515 17.161 1.00 98.31 294 ILE A N 1
ATOM 2223 C CA . ILE A 1 294 ? -19.274 3.623 16.513 1.00 98.31 294 ILE A CA 1
ATOM 2224 C C . ILE A 1 294 ? -18.470 4.781 17.122 1.00 98.31 294 ILE A C 1
ATOM 2226 O O . ILE A 1 294 ? -17.278 4.641 17.400 1.00 98.31 294 ILE A O 1
ATOM 2230 N N . TRP A 1 295 ? -19.127 5.918 17.368 1.00 97.50 295 TRP A N 1
ATOM 2231 C CA . TRP A 1 295 ? -18.506 7.071 18.018 1.00 97.50 295 TRP A CA 1
ATOM 2232 C C . TRP A 1 295 ? -17.990 6.742 19.421 1.00 97.50 295 TRP A C 1
ATOM 2234 O O . TRP A 1 295 ? -16.844 7.054 19.749 1.00 97.50 295 TRP A O 1
ATOM 2244 N N . ASP A 1 296 ? -18.818 6.103 20.246 1.00 96.44 296 ASP A N 1
ATOM 2245 C CA . ASP A 1 296 ? -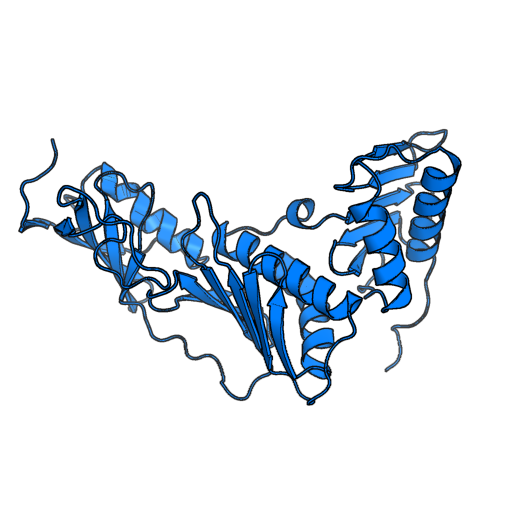18.477 5.747 21.622 1.00 96.44 296 ASP A CA 1
ATOM 2246 C C . ASP A 1 296 ? -17.344 4.716 21.663 1.00 96.44 296 ASP A C 1
ATOM 2248 O O . ASP A 1 296 ? -16.464 4.798 22.523 1.00 96.44 296 ASP A O 1
ATOM 2252 N N . TRP A 1 297 ? -17.311 3.787 20.703 1.00 97.25 297 TRP A N 1
ATOM 2253 C CA . TRP A 1 297 ? -16.218 2.828 20.559 1.00 97.25 297 TRP A CA 1
ATOM 2254 C C . TRP A 1 297 ? -14.883 3.510 20.226 1.00 97.25 297 TRP A C 1
ATOM 2256 O O . TRP A 1 297 ? -13.869 3.218 20.862 1.00 97.25 297 TRP A O 1
ATOM 2266 N N . MET A 1 298 ? -14.879 4.490 19.315 1.00 96.12 298 MET A N 1
ATOM 2267 C CA . MET A 1 298 ? -13.679 5.286 19.017 1.00 96.12 298 MET A CA 1
ATOM 2268 C C . MET A 1 298 ? -13.231 6.151 20.198 1.00 96.12 298 MET A C 1
ATOM 2270 O O . MET A 1 298 ? -12.034 6.264 20.467 1.00 96.12 298 MET A O 1
ATOM 2274 N N . ALA A 1 299 ? -14.174 6.733 20.940 1.00 93.44 299 ALA A N 1
ATOM 2275 C CA . ALA A 1 299 ? -13.858 7.482 22.151 1.00 93.44 299 ALA A CA 1
ATOM 2276 C C . ALA A 1 299 ? -13.247 6.574 23.236 1.00 93.44 299 ALA A C 1
ATOM 2278 O O . ALA A 1 299 ? -12.302 6.974 23.916 1.00 93.44 299 ALA A O 1
ATOM 2279 N N . ALA A 1 300 ? -13.733 5.335 23.371 1.00 93.38 300 ALA A N 1
ATOM 2280 C CA . ALA A 1 300 ? -13.154 4.344 24.277 1.00 93.38 300 ALA A CA 1
ATOM 2281 C C . ALA A 1 300 ? -11.728 3.947 23.855 1.00 93.38 300 ALA A C 1
ATOM 2283 O O . ALA A 1 300 ? -10.832 3.918 24.694 1.00 93.38 300 ALA A O 1
ATOM 2284 N N . LEU A 1 301 ? -11.501 3.730 22.557 1.00 92.38 301 LEU A N 1
ATOM 2285 C CA . LEU A 1 301 ? -10.179 3.507 21.957 1.00 92.38 301 LEU A CA 1
ATOM 2286 C C . LEU A 1 301 ? -9.180 4.638 22.265 1.00 92.38 301 LEU A C 1
ATOM 2288 O O . LEU A 1 301 ? -8.003 4.386 22.543 1.00 92.38 301 LEU A O 1
ATOM 2292 N N . ALA A 1 302 ? -9.651 5.886 22.217 1.00 90.25 302 ALA A N 1
ATOM 2293 C CA . ALA A 1 302 ? -8.854 7.066 22.541 1.00 90.25 302 ALA A CA 1
ATOM 2294 C C . ALA A 1 302 ? -8.506 7.139 24.033 1.00 90.25 302 ALA A C 1
ATOM 2296 O O . ALA A 1 302 ? -7.381 7.486 24.388 1.00 90.25 302 ALA A O 1
ATOM 2297 N N . ALA A 1 303 ? -9.473 6.807 24.892 1.00 88.00 303 ALA A N 1
ATOM 2298 C CA . ALA A 1 303 ? -9.349 6.862 26.346 1.00 88.00 303 ALA A CA 1
ATOM 2299 C C . ALA A 1 303 ? -8.596 5.669 26.955 1.00 88.00 303 ALA A C 1
ATOM 2301 O O . ALA A 1 303 ? -8.290 5.697 28.148 1.00 88.00 303 ALA A O 1
ATOM 2302 N N . ASP A 1 304 ? -8.316 4.623 26.174 1.00 82.81 304 ASP A N 1
ATOM 2303 C CA . ASP A 1 304 ? -7.594 3.434 26.621 1.00 82.81 304 ASP A CA 1
ATOM 2304 C C . ASP A 1 304 ? -6.113 3.753 26.904 1.00 82.81 304 ASP A C 1
ATOM 2306 O O . ASP A 1 304 ? -5.209 3.455 26.128 1.00 82.81 304 ASP A O 1
ATOM 2310 N N . GLU A 1 305 ? -5.830 4.423 28.020 1.00 65.62 305 GLU A N 1
ATOM 2311 C CA . GLU A 1 305 ? -4.475 4.837 28.403 1.00 65.62 305 GLU A CA 1
ATOM 2312 C C . GLU A 1 305 ? -3.569 3.650 28.811 1.00 65.62 305 GLU A C 1
ATOM 2314 O O . GLU A 1 305 ? -2.394 3.850 29.124 1.00 65.62 305 GLU A O 1
ATOM 2319 N N . ALA A 1 306 ? -4.066 2.406 28.812 1.00 54.12 306 ALA A N 1
ATOM 2320 C CA . ALA A 1 306 ? -3.446 1.307 29.542 1.00 54.12 306 ALA A CA 1
ATOM 2321 C C . ALA A 1 306 ? -3.209 0.043 28.698 1.00 54.12 306 ALA A C 1
ATOM 2323 O O . ALA A 1 306 ? -4.137 -0.706 28.426 1.00 54.12 306 ALA A O 1
ATOM 2324 N N . SER A 1 307 ? -1.928 -0.235 28.399 1.00 43.84 307 SER A N 1
ATOM 2325 C CA . SER A 1 307 ? -1.265 -1.551 28.598 1.00 43.84 307 SER A CA 1
ATOM 2326 C C . SER A 1 307 ? 0.010 -1.766 27.743 1.00 43.84 307 SER A C 1
ATOM 2328 O O . SER A 1 307 ? 0.374 -2.902 27.463 1.00 43.84 307 SER A O 1
ATOM 2330 N N . THR A 1 308 ? 0.754 -0.735 27.330 1.00 41.88 308 THR A N 1
ATOM 2331 C CA . THR A 1 308 ? 2.050 -0.939 26.628 1.00 41.88 308 THR A CA 1
ATOM 2332 C C . THR A 1 308 ? 3.174 -0.066 27.186 1.00 41.88 308 THR A C 1
ATOM 2334 O O . THR A 1 308 ? 3.904 0.604 26.465 1.00 41.88 308 THR A O 1
ATOM 2337 N N . ALA A 1 309 ? 3.340 -0.101 28.512 1.00 38.97 309 ALA A N 1
ATOM 2338 C CA . ALA A 1 309 ? 4.564 0.353 29.180 1.00 38.97 309 ALA A CA 1
ATOM 2339 C C . ALA A 1 309 ? 5.342 -0.784 29.880 1.00 38.97 309 ALA A C 1
ATOM 2341 O O . ALA A 1 309 ? 6.301 -0.501 30.594 1.00 38.97 309 ALA A O 1
ATOM 2342 N N . ALA A 1 310 ? 4.963 -2.056 29.700 1.00 38.94 310 ALA A N 1
ATOM 2343 C CA . ALA A 1 310 ? 5.710 -3.185 30.256 1.00 38.94 310 ALA A CA 1
ATOM 2344 C C . ALA A 1 310 ? 5.384 -4.509 29.543 1.00 38.94 310 ALA A C 1
ATOM 2346 O O . ALA A 1 310 ? 4.426 -5.171 29.927 1.00 38.94 310 ALA A O 1
ATOM 2347 N N . GLU A 1 311 ? 6.187 -4.878 28.542 1.00 35.44 311 GLU A N 1
ATOM 2348 C CA . GLU A 1 311 ? 6.773 -6.225 28.367 1.00 35.44 311 GLU A CA 1
ATOM 2349 C C . GLU A 1 311 ? 7.907 -6.188 27.334 1.00 35.44 311 GLU A C 1
ATOM 2351 O O . GLU A 1 311 ? 7.692 -5.655 26.222 1.00 35.44 311 GLU A O 1
#

Sequence (311 aa):
GVP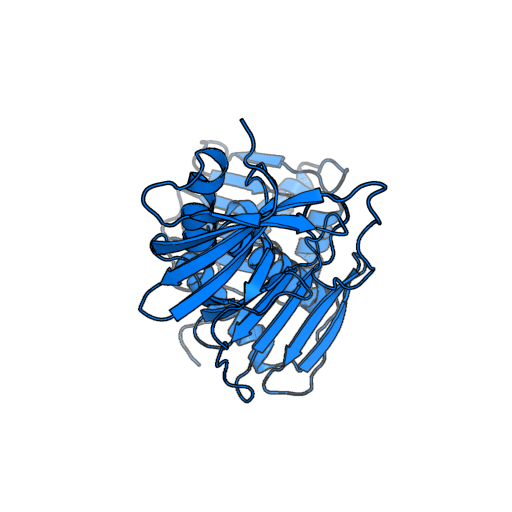PVGTTGDASDLPLDLQGLPFMLGQRLHSEAPEVLSWERVDWFDGCFDIDVPGGCPLSVSPVPGYRVVMELTGERYVARTGVEVGRYALEEAPPVDLPTSDPRISYRWTGDADFRCLEVTMVAGGTGSIAGCGEPATPFRASETLVGQIDFFVHVTKSLDYEATTPEGHQVEVHGLTAAEPGAEEARAIDEWGRLLAIETYAGRAGASFALAIGWRDDTASTCRSVELQTFGLAFREPCPGVRILGEAELAQLYGWLDRYASFELRGPDDRQAMVFGGHGAEIADPGTQQEIWDWMAALAADEASTAAE

pLDDT: mean 87.85, std 11.02, range [35.44, 98.69]

Radius of gyration: 22.84 Å; chains: 1; bounding box: 56×45×68 Å

Foldseek 3Di:
DDDDFFDKDAQVPDDPLCPCVQVLVCLLAVHHRWHWGMKGWHFAQAPQSPQAAVVGGDGDPGTFTWMWTWTDDPNWIWIWTAGSHVPDIFTPDGDADPDPPPFWKKWKWDDDDDPQQIKIWMAGQPQKTWIHRGSGHTHIYGHDVVVVLCSVVVCVDQQEDADWDQDPNRMIMGTHHDDHDDDDPLLVVLRNLVSVQVRVQSSSSHHDLVSFFQKWKAAQPDPAQGIWTAGLSQWIDTPPDDDIDRDDPVVSVVSCVDQAAADWDKDADPVNNIIMTGHHPHDDHDDPVRVVVVNVVRVVVSVCNDDPPDD

Secondary structure (DSSP, 8-state):
-PPPTT-EE-GGG--GGGTTHHHHHHHHTTSPPPEEEEEEEEEESSTTTT---TT-PPPPSS-EEEEEEEEEETTEEEEEEEESSTT-EEEEE-PPP---TTS-EEEEEE--SSS---EEEEEETTTEEEEEETTSPPEEEE--HHHHTTHHHHHHHHHHBEEEEE-TT--EEEEE-SS-BPPPHHHHHHHHHHHHHHHHHHHHTS--GGGTEEEEEEETT-SS--EEEEETTSEEEEESSSSEEEPPHHHHHHHHHHHHHBEEEEEE-TTSSEEEEEEEESSBPPPHHHHHHHHHHHHHHHH---S-S--